Protein AF-A0A5E4FT93-F1 (afdb_monomer)

Structure (mmCIF, N/CA/C/O backbone):
data_AF-A0A5E4FT93-F1
#
_entry.id   AF-A0A5E4FT93-F1
#
loop_
_atom_site.group_PDB
_atom_site.id
_atom_site.type_symbol
_atom_site.label_atom_id
_atom_site.label_alt_id
_atom_site.label_comp_id
_atom_site.label_asym_id
_atom_site.label_entity_id
_atom_site.label_seq_id
_atom_site.pdbx_PDB_ins_code
_atom_site.Cartn_x
_atom_site.Cartn_y
_atom_site.Cartn_z
_atom_site.occupancy
_atom_site.B_iso_or_equiv
_atom_site.auth_seq_id
_atom_site.auth_comp_id
_atom_site.auth_asym_id
_atom_site.auth_atom_id
_atom_site.pdbx_PDB_model_num
ATOM 1 N N . MET A 1 1 ? 11.914 17.758 15.993 1.00 78.12 1 MET A N 1
ATOM 2 C CA . MET A 1 1 ? 11.083 18.525 15.035 1.00 78.12 1 MET A CA 1
ATOM 3 C C . MET A 1 1 ? 9.882 17.724 14.542 1.00 78.12 1 MET A C 1
ATOM 5 O O . MET A 1 1 ? 8.774 18.156 14.805 1.00 78.12 1 MET A O 1
ATOM 9 N N . VAL A 1 2 ? 10.050 16.557 13.898 1.00 80.12 2 VAL A N 1
ATOM 10 C CA . VAL A 1 2 ? 8.908 15.747 13.397 1.00 80.12 2 VAL A CA 1
ATOM 11 C C . VAL A 1 2 ? 7.909 15.378 14.508 1.00 80.12 2 VAL A C 1
ATOM 13 O O . VAL A 1 2 ? 6.701 15.565 14.350 1.00 80.12 2 VAL A O 1
ATOM 16 N N . CYS A 1 3 ? 8.418 14.928 15.657 1.00 80.06 3 CYS A N 1
ATOM 17 C CA . CYS A 1 3 ? 7.607 14.508 16.804 1.00 80.06 3 CYS A CA 1
ATOM 18 C C . CYS A 1 3 ? 7.091 15.664 17.677 1.00 80.06 3 CYS A C 1
ATOM 20 O O . CYS A 1 3 ? 6.325 15.419 18.600 1.00 80.06 3 CYS A O 1
ATOM 22 N N . ASP A 1 4 ? 7.510 16.907 17.421 1.00 83.38 4 ASP A N 1
ATOM 23 C CA . ASP A 1 4 ? 7.147 18.044 18.267 1.00 83.38 4 ASP A CA 1
ATOM 24 C C . ASP A 1 4 ? 5.931 18.772 17.679 1.00 83.38 4 ASP A C 1
ATOM 26 O O . ASP A 1 4 ? 6.001 19.399 16.618 1.00 83.38 4 ASP A O 1
ATOM 30 N N . SER A 1 5 ? 4.796 18.658 18.373 1.00 81.12 5 SER A N 1
ATOM 31 C CA . SER A 1 5 ? 3.513 19.232 17.966 1.00 81.12 5 SER A CA 1
ATOM 32 C C . SER A 1 5 ? 3.462 20.758 18.046 1.00 81.12 5 SER A C 1
ATOM 34 O O . SER A 1 5 ? 2.501 21.339 17.547 1.00 81.12 5 SER A O 1
ATOM 36 N N . LYS A 1 6 ? 4.469 21.415 18.639 1.00 87.06 6 LYS A N 1
ATOM 37 C CA . LYS A 1 6 ? 4.565 22.883 18.689 1.00 87.06 6 LYS A CA 1
ATOM 38 C C . LYS A 1 6 ? 4.870 23.498 17.323 1.00 87.06 6 LYS A C 1
ATOM 40 O O . LYS A 1 6 ? 4.571 24.668 17.100 1.00 87.06 6 LYS A O 1
ATOM 45 N N . PHE A 1 7 ? 5.458 22.730 16.404 1.00 85.94 7 PHE A N 1
ATOM 46 C CA . PHE A 1 7 ? 5.766 23.207 15.058 1.00 85.94 7 PHE A CA 1
ATOM 47 C C . PHE A 1 7 ? 4.561 23.105 14.120 1.00 85.94 7 PHE A C 1
ATOM 49 O O . PHE A 1 7 ? 3.765 22.166 14.182 1.00 85.94 7 PHE A O 1
ATOM 56 N N . LEU A 1 8 ? 4.476 24.055 13.184 1.00 86.94 8 LEU A N 1
ATOM 57 C CA . LEU A 1 8 ? 3.466 24.061 12.127 1.00 86.94 8 LEU A CA 1
ATOM 58 C C . LEU A 1 8 ? 3.523 22.778 11.285 1.00 86.94 8 LEU A C 1
ATOM 60 O O . LEU A 1 8 ? 4.597 22.238 11.014 1.00 86.94 8 LEU A O 1
ATOM 64 N N . LYS A 1 9 ? 2.355 22.331 10.809 1.00 84.81 9 LYS A N 1
ATOM 65 C CA . LYS A 1 9 ? 2.196 21.081 10.045 1.00 84.81 9 LYS A CA 1
ATOM 66 C C . LYS A 1 9 ? 3.150 20.986 8.846 1.00 84.81 9 LYS A C 1
ATOM 68 O O . LYS A 1 9 ? 3.832 19.979 8.703 1.00 84.81 9 LYS A O 1
ATOM 73 N N . TRP A 1 10 ? 3.281 22.058 8.061 1.00 85.88 10 TRP A N 1
ATOM 74 C CA . TRP A 1 10 ? 4.168 22.082 6.892 1.00 85.88 10 TRP A CA 1
ATOM 75 C C . TRP A 1 10 ? 5.661 21.983 7.263 1.00 85.88 10 TRP A C 1
ATOM 77 O O . TRP A 1 10 ? 6.420 21.326 6.558 1.00 85.88 10 TRP A O 1
ATOM 87 N N . VAL A 1 11 ? 6.089 22.575 8.388 1.00 90.00 11 VAL A N 1
ATOM 88 C CA . VAL A 1 11 ? 7.478 22.476 8.883 1.00 90.00 11 VAL A CA 1
ATOM 89 C C . VAL A 1 11 ? 7.781 21.038 9.288 1.00 90.00 11 VAL A C 1
ATOM 91 O O . VAL A 1 11 ? 8.850 20.505 8.994 1.00 90.00 11 VAL A O 1
ATOM 94 N N . ARG A 1 12 ? 6.813 20.389 9.940 1.00 90.12 12 ARG A N 1
ATOM 95 C CA . ARG A 1 12 ? 6.912 18.979 10.319 1.00 90.12 12 ARG A CA 1
ATOM 96 C C . ARG A 1 12 ? 6.949 18.070 9.088 1.00 90.12 12 ARG A C 1
ATOM 98 O O . ARG A 1 12 ? 7.740 17.133 9.085 1.00 90.12 12 ARG A O 1
ATOM 105 N N . ASP A 1 13 ? 6.182 18.376 8.039 1.00 89.31 13 ASP A N 1
ATOM 106 C CA . ASP A 1 13 ? 6.223 17.654 6.757 1.00 89.31 13 ASP A CA 1
ATOM 107 C C . ASP A 1 13 ? 7.599 17.790 6.069 1.00 89.31 13 ASP A C 1
ATOM 109 O O . ASP A 1 13 ? 8.157 16.801 5.598 1.00 89.31 13 ASP A O 1
ATOM 113 N N . GLN A 1 14 ? 8.205 18.984 6.064 1.00 90.25 14 GLN A N 1
ATOM 114 C CA . GLN A 1 14 ? 9.560 19.172 5.521 1.00 90.25 14 GLN A CA 1
ATOM 115 C C . GLN A 1 14 ? 10.620 18.424 6.337 1.00 90.25 14 GLN A C 1
ATOM 117 O O . GLN A 1 14 ? 11.499 17.766 5.779 1.00 90.25 14 GLN A O 1
ATOM 122 N N . ALA A 1 15 ? 10.509 18.454 7.666 1.00 90.62 15 ALA A N 1
ATOM 123 C CA . ALA A 1 15 ? 11.384 17.671 8.531 1.00 90.62 15 ALA A CA 1
ATOM 124 C C . ALA A 1 15 ? 11.219 16.157 8.292 1.00 90.62 15 ALA A C 1
ATOM 126 O O . ALA A 1 15 ? 12.203 15.422 8.310 1.00 90.62 15 ALA A O 1
ATOM 127 N N . ALA A 1 16 ? 9.996 15.688 8.029 1.00 91.12 16 ALA A N 1
ATOM 128 C CA . ALA A 1 16 ? 9.707 14.296 7.702 1.00 91.12 16 ALA A CA 1
ATOM 129 C C . ALA A 1 16 ? 10.372 13.860 6.383 1.00 91.12 16 ALA A C 1
ATOM 131 O O . ALA A 1 16 ? 10.965 12.782 6.316 1.00 91.12 16 ALA A O 1
ATOM 132 N N . LEU A 1 17 ? 10.350 14.719 5.359 1.00 90.31 17 LEU A N 1
ATOM 133 C CA . LEU A 1 17 ? 11.064 14.486 4.100 1.00 90.31 17 LEU A CA 1
ATOM 134 C C . LEU A 1 17 ? 12.582 14.410 4.302 1.00 90.31 17 LEU A C 1
ATOM 136 O O . LEU A 1 17 ? 13.225 13.520 3.745 1.00 90.31 17 LEU A O 1
ATOM 140 N N . ALA A 1 18 ? 13.148 15.291 5.132 1.00 91.00 18 ALA A N 1
ATOM 141 C CA . ALA A 1 18 ? 14.567 15.246 5.476 1.00 91.00 18 ALA A CA 1
ATOM 142 C C . ALA A 1 18 ? 14.935 13.929 6.179 1.00 91.00 18 ALA A C 1
ATOM 144 O O . ALA A 1 18 ? 15.917 13.290 5.807 1.00 91.00 18 ALA A O 1
ATOM 145 N N . VAL A 1 19 ? 14.110 13.472 7.129 1.00 89.25 19 VAL A N 1
ATOM 146 C CA . VAL A 1 19 ? 14.290 12.170 7.792 1.00 89.25 19 VAL A CA 1
ATOM 147 C C . VAL A 1 19 ? 14.263 11.025 6.780 1.00 89.25 19 VAL A C 1
ATOM 149 O O . VAL A 1 19 ? 15.151 10.178 6.804 1.00 89.25 19 VAL A O 1
ATOM 152 N N . LEU A 1 20 ? 13.305 11.008 5.848 1.00 89.56 20 LEU A N 1
ATOM 153 C CA . LEU A 1 20 ? 13.280 9.993 4.791 1.00 89.56 20 LEU A CA 1
ATOM 154 C C . LEU A 1 20 ? 14.546 10.032 3.927 1.00 89.56 20 LEU A C 1
ATOM 156 O O . LEU A 1 20 ? 15.070 8.978 3.578 1.00 89.56 20 LEU A O 1
A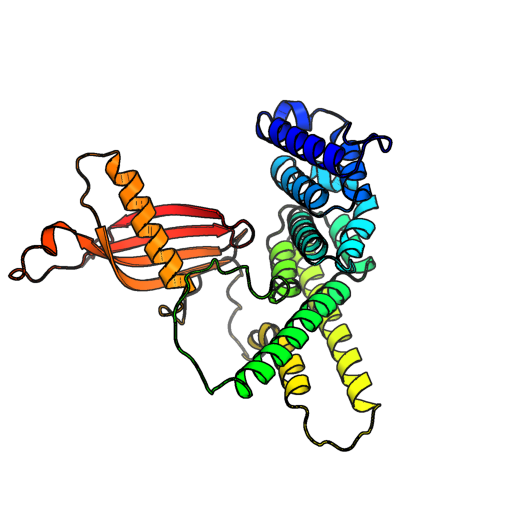TOM 160 N N . GLY A 1 21 ? 15.044 11.222 3.588 1.00 87.81 21 GLY A N 1
ATOM 161 C CA . GLY A 1 21 ? 16.303 11.390 2.860 1.00 87.81 21 GLY A CA 1
ATOM 162 C C . GLY A 1 21 ? 17.501 10.802 3.610 1.00 87.81 21 GLY A C 1
ATOM 163 O O . GLY A 1 21 ? 18.296 10.076 3.018 1.00 87.81 21 GLY A O 1
ATOM 164 N N . LEU A 1 22 ? 17.586 11.037 4.920 1.00 87.88 22 LEU A N 1
ATOM 165 C CA . LEU A 1 22 ? 18.646 10.493 5.775 1.00 87.88 22 LEU A CA 1
ATOM 166 C C . LEU A 1 22 ? 18.586 8.964 5.871 1.00 87.88 22 LEU A C 1
ATOM 168 O O . LEU A 1 22 ? 19.604 8.293 5.704 1.00 87.88 22 LEU A O 1
ATOM 172 N N . VAL A 1 23 ? 17.389 8.404 6.061 1.00 87.25 23 VAL A N 1
ATOM 173 C CA . VAL A 1 23 ? 17.181 6.948 6.116 1.00 87.25 23 VAL A CA 1
ATOM 174 C C . VAL A 1 23 ? 17.511 6.292 4.771 1.00 87.25 23 VAL A C 1
ATOM 176 O O . VAL A 1 23 ? 18.077 5.202 4.742 1.00 87.25 23 VAL A O 1
ATOM 179 N N . LYS A 1 24 ? 17.213 6.963 3.648 1.00 86.31 24 LYS A N 1
ATOM 180 C CA . LYS A 1 24 ? 17.632 6.517 2.308 1.00 86.31 24 LYS A CA 1
ATOM 181 C C . LYS A 1 24 ? 19.146 6.555 2.123 1.00 86.31 24 LYS A C 1
ATOM 183 O O . LYS A 1 24 ? 19.677 5.689 1.438 1.00 86.31 24 LYS A O 1
ATOM 188 N N . PHE A 1 25 ? 19.819 7.554 2.691 1.00 86.94 25 PHE A N 1
ATOM 189 C CA 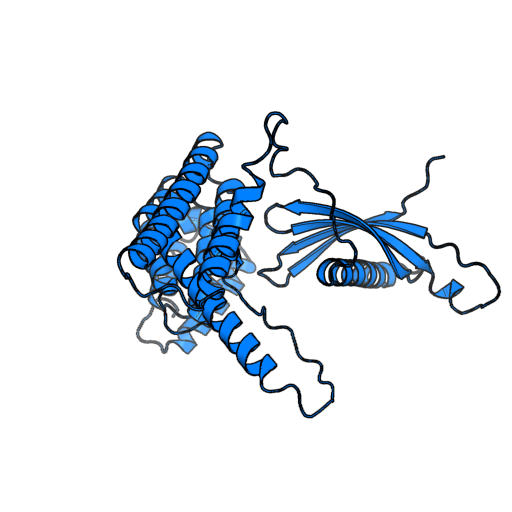. PHE A 1 25 ? 21.263 7.723 2.558 1.00 86.94 25 PHE A CA 1
ATOM 190 C C . PHE A 1 25 ? 22.044 6.629 3.293 1.00 86.94 25 PHE A C 1
ATOM 192 O O . PHE A 1 25 ? 23.012 6.108 2.746 1.00 86.94 25 PHE A O 1
ATOM 199 N N . ASN A 1 26 ? 21.625 6.256 4.507 1.00 82.12 26 ASN A N 1
ATOM 200 C CA . ASN A 1 26 ? 22.300 5.207 5.268 1.00 82.12 26 ASN A CA 1
ATOM 201 C C . ASN A 1 26 ? 21.322 4.388 6.118 1.00 82.12 26 ASN A C 1
ATOM 203 O O . ASN A 1 26 ? 21.107 4.670 7.295 1.00 82.12 26 ASN A O 1
ATOM 207 N N . LYS A 1 27 ? 20.743 3.345 5.519 1.00 78.69 27 LYS A N 1
ATOM 208 C CA . LYS A 1 27 ? 19.758 2.487 6.185 1.00 78.69 27 LYS A CA 1
ATOM 209 C C . LYS A 1 27 ? 20.288 1.892 7.498 1.00 78.69 27 LYS A C 1
ATOM 211 O O . LYS A 1 27 ? 19.564 1.908 8.488 1.00 78.69 27 LYS A O 1
ATOM 216 N N . ASP A 1 28 ? 21.521 1.395 7.522 1.00 71.19 28 ASP A N 1
ATOM 217 C CA . ASP A 1 28 ? 22.026 0.565 8.626 1.00 71.19 28 ASP A CA 1
ATOM 218 C C . ASP A 1 28 ? 22.205 1.352 9.930 1.00 71.19 28 ASP A C 1
ATOM 220 O O . ASP A 1 28 ? 21.935 0.838 11.014 1.00 71.19 28 ASP A O 1
ATOM 224 N N . VAL A 1 29 ? 22.560 2.636 9.832 1.00 73.50 29 VAL A N 1
ATOM 225 C CA . VAL A 1 29 ? 22.656 3.527 11.000 1.00 73.50 29 VAL A CA 1
ATOM 226 C C . VAL A 1 29 ? 21.274 3.836 11.578 1.00 73.50 29 VAL A C 1
ATOM 228 O O . VAL A 1 29 ? 21.110 3.892 12.795 1.00 73.50 29 VAL A O 1
ATOM 231 N N . PHE A 1 30 ? 20.264 4.024 10.724 1.00 68.12 30 PHE A N 1
ATOM 232 C CA . PHE A 1 30 ? 18.932 4.436 11.170 1.00 68.12 30 PHE A CA 1
ATOM 233 C C . PHE A 1 30 ? 18.023 3.270 11.573 1.00 68.12 30 PHE A C 1
ATOM 235 O O . PHE A 1 30 ? 17.161 3.462 12.426 1.00 68.12 30 PHE A O 1
ATOM 242 N N . VAL A 1 31 ? 18.230 2.062 11.039 1.00 63.69 31 VAL A N 1
ATOM 243 C CA . VAL A 1 31 ? 17.512 0.849 11.480 1.00 63.69 31 VAL A CA 1
ATOM 244 C C . VAL A 1 31 ? 17.911 0.448 12.907 1.00 63.69 31 VAL A C 1
ATOM 246 O O . VAL A 1 31 ? 17.081 -0.084 13.636 1.00 63.69 31 VAL A O 1
ATOM 249 N N . GLY A 1 32 ? 19.138 0.760 13.342 1.00 57.94 32 GLY A N 1
ATOM 250 C CA . GLY A 1 32 ? 19.598 0.526 14.717 1.00 57.94 32 GLY A CA 1
ATOM 251 C C . GLY A 1 32 ? 19.124 1.559 15.753 1.00 57.94 32 GLY A C 1
ATOM 252 O O . GLY A 1 32 ? 19.351 1.372 16.947 1.00 57.94 32 GLY A O 1
ATOM 253 N N . LEU A 1 33 ? 18.478 2.654 15.335 1.00 59.16 33 LEU A N 1
ATOM 254 C CA . LEU A 1 33 ? 18.003 3.698 16.244 1.00 59.16 33 LEU A CA 1
ATOM 255 C C . LEU A 1 33 ? 16.565 3.406 16.693 1.00 59.16 33 LEU A C 1
ATOM 257 O O . LEU A 1 33 ? 15.638 3.422 15.885 1.00 59.16 33 LEU A O 1
ATOM 261 N N . ALA A 1 34 ? 16.353 3.282 18.008 1.00 61.94 34 ALA A N 1
ATOM 262 C CA . ALA A 1 34 ? 15.047 3.098 18.670 1.00 61.94 34 ALA A CA 1
ATOM 263 C C . ALA A 1 34 ? 14.010 4.230 18.426 1.00 61.94 34 ALA A C 1
ATOM 265 O O . ALA A 1 34 ? 12.958 4.287 19.060 1.00 61.94 34 ALA A O 1
ATOM 266 N N . LEU A 1 35 ? 14.302 5.169 17.522 1.00 72.19 35 LEU A N 1
ATOM 267 C CA . LEU A 1 35 ? 13.469 6.319 17.187 1.00 72.19 35 LEU A CA 1
ATOM 268 C C . LEU A 1 35 ? 12.517 6.054 16.011 1.00 72.19 35 LEU A C 1
ATOM 270 O O . LEU A 1 35 ? 11.592 6.842 15.815 1.00 72.19 35 LEU A O 1
ATOM 274 N N . MET A 1 36 ? 12.697 4.974 15.240 1.00 81.44 36 MET A N 1
ATOM 275 C CA . MET A 1 36 ? 11.900 4.748 14.024 1.00 81.44 36 MET A CA 1
ATOM 276 C C . MET A 1 36 ? 10.416 4.514 14.323 1.00 81.44 36 MET A C 1
ATOM 278 O O . MET A 1 36 ? 9.575 5.153 13.688 1.00 81.44 36 MET A O 1
ATOM 282 N N . GLY A 1 37 ? 10.079 3.738 15.358 1.00 83.38 37 GLY A N 1
ATOM 283 C CA . GLY A 1 37 ? 8.699 3.613 15.832 1.00 83.38 37 GLY A CA 1
ATOM 284 C C . GLY A 1 37 ? 8.090 4.943 16.305 1.00 83.38 37 GLY A C 1
ATOM 285 O O . GLY A 1 37 ? 6.927 5.228 16.022 1.00 83.38 37 GLY A O 1
ATOM 286 N N . LEU A 1 38 ? 8.867 5.814 16.966 1.00 86.94 38 LEU A N 1
ATOM 287 C CA . LEU A 1 38 ? 8.394 7.142 17.397 1.00 86.94 38 LEU A CA 1
ATOM 288 C C . LEU A 1 38 ? 8.126 8.072 16.211 1.00 86.94 38 LEU A C 1
ATOM 290 O O . LEU A 1 38 ? 7.111 8.769 16.192 1.00 86.94 38 LEU A O 1
ATOM 294 N N . ILE A 1 39 ? 9.019 8.068 15.221 1.00 88.56 39 ILE A N 1
ATOM 295 C CA . ILE A 1 39 ? 8.846 8.822 13.977 1.00 88.56 39 ILE A CA 1
ATOM 296 C C . ILE A 1 39 ? 7.613 8.300 13.237 1.00 88.56 39 ILE A C 1
ATOM 298 O O . ILE A 1 39 ? 6.764 9.100 12.851 1.00 88.56 39 ILE A O 1
ATOM 302 N N . GLY A 1 40 ? 7.465 6.978 13.106 1.00 89.25 40 GLY A N 1
ATOM 303 C CA . GLY A 1 40 ? 6.299 6.349 12.489 1.00 89.25 40 GLY A CA 1
ATOM 304 C C . GLY A 1 40 ? 4.988 6.795 13.141 1.00 89.25 40 GLY A C 1
ATOM 305 O O . GLY A 1 40 ? 4.111 7.327 12.460 1.00 89.25 40 GLY A O 1
ATOM 306 N N . ARG A 1 41 ? 4.891 6.702 14.474 1.00 90.62 41 ARG A N 1
ATOM 307 C CA . ARG A 1 41 ? 3.725 7.179 15.240 1.00 90.62 41 ARG A CA 1
ATOM 308 C C . ARG A 1 41 ? 3.447 8.670 15.021 1.00 90.62 41 ARG A C 1
ATOM 310 O O . ARG A 1 41 ? 2.305 9.053 14.773 1.00 90.62 41 ARG A O 1
ATOM 317 N N . ALA A 1 42 ? 4.478 9.515 15.054 1.00 90.38 42 ALA A N 1
ATOM 318 C CA . ALA A 1 42 ? 4.324 10.952 14.830 1.00 90.38 42 ALA A CA 1
ATOM 319 C C . ALA A 1 42 ? 3.795 11.278 13.421 1.00 90.38 42 ALA A C 1
ATOM 321 O O . ALA A 1 42 ? 2.942 12.157 13.277 1.00 90.38 42 ALA A O 1
ATOM 322 N N . LEU A 1 43 ? 4.258 10.560 12.391 1.00 92.19 43 LEU A N 1
ATOM 323 C CA . LEU A 1 43 ? 3.799 10.733 11.008 1.00 92.19 43 LEU A CA 1
ATOM 324 C C . LEU A 1 43 ? 2.330 10.334 10.828 1.00 92.19 43 LEU A C 1
ATOM 326 O O . LEU A 1 43 ? 1.597 11.025 10.114 1.00 92.19 43 LEU A O 1
ATOM 330 N N . ILE A 1 44 ? 1.889 9.266 11.500 1.00 92.69 44 ILE A N 1
ATOM 331 C CA . ILE A 1 44 ? 0.484 8.830 11.491 1.00 92.69 44 ILE A CA 1
ATOM 332 C C . ILE A 1 44 ? -0.396 9.875 12.180 1.00 92.69 44 ILE A C 1
ATOM 334 O O . ILE A 1 44 ? -1.424 10.271 11.633 1.00 92.69 44 ILE A O 1
ATOM 338 N N . GLN A 1 45 ? 0.032 10.391 13.336 1.00 90.75 45 GLN A N 1
ATOM 339 C CA . GLN A 1 45 ? -0.699 11.433 14.066 1.00 90.75 45 GLN A CA 1
ATOM 340 C C . GLN A 1 45 ? -0.846 12.738 13.271 1.00 90.75 45 GLN A C 1
ATOM 342 O O . GLN A 1 45 ? -1.843 13.440 13.421 1.00 90.75 45 GLN A O 1
ATOM 347 N N . MET A 1 46 ? 0.125 13.077 12.417 1.00 87.69 46 MET A N 1
ATOM 348 C CA . MET A 1 46 ? 0.026 14.247 11.537 1.00 87.69 46 MET A CA 1
ATOM 349 C C . MET A 1 46 ? -1.071 14.106 10.474 1.00 87.69 46 MET A C 1
ATOM 351 O O . MET A 1 46 ? -1.647 15.123 10.065 1.00 87.69 46 MET A O 1
ATOM 355 N N . GLY A 1 47 ? -1.331 12.876 10.010 1.00 85.69 47 GLY A N 1
ATOM 356 C CA . GLY A 1 47 ? -2.383 12.549 9.043 1.00 85.69 47 GLY A CA 1
ATOM 357 C C . GLY A 1 47 ? -2.379 13.432 7.791 1.00 85.69 47 GLY A C 1
ATOM 358 O O . GLY A 1 47 ? -3.443 13.800 7.298 1.00 85.69 47 GLY A O 1
ATOM 359 N N . SER A 1 48 ? -1.207 13.887 7.335 1.00 90.56 48 SER A N 1
ATOM 360 C CA . SER A 1 48 ? -1.060 14.672 6.107 1.00 90.56 48 SER A CA 1
ATOM 361 C C . SER A 1 48 ? -0.754 13.735 4.941 1.00 90.56 48 SER A C 1
ATOM 363 O O . SER A 1 48 ? -0.147 12.684 5.133 1.00 90.56 48 SER A O 1
ATOM 365 N N . SER A 1 49 ? -1.129 14.108 3.716 1.00 90.75 49 SER A N 1
ATOM 366 C CA . SER A 1 49 ? -0.728 13.332 2.534 1.00 90.75 49 SER A CA 1
ATOM 367 C C . SER A 1 49 ? 0.798 13.139 2.481 1.00 90.75 49 SER A C 1
ATOM 369 O O . SER A 1 49 ? 1.276 12.019 2.308 1.00 90.75 49 SER A O 1
ATOM 371 N N . CYS A 1 50 ? 1.568 14.198 2.762 1.00 90.75 50 CYS A N 1
ATOM 372 C CA . CYS A 1 50 ? 3.029 14.144 2.804 1.00 90.75 50 CYS A CA 1
ATOM 373 C C . CYS A 1 50 ? 3.547 13.196 3.901 1.00 90.75 50 CYS A C 1
ATOM 375 O O . CYS A 1 50 ? 4.382 12.339 3.626 1.00 90.75 50 CYS A O 1
ATOM 377 N N . SER A 1 51 ? 3.028 13.283 5.129 1.00 93.25 51 SER A N 1
ATOM 378 C CA . SER A 1 51 ? 3.498 12.469 6.256 1.00 93.25 51 SER A CA 1
ATOM 379 C C . SER A 1 51 ? 3.249 10.980 6.023 1.00 93.25 51 SER A C 1
ATOM 381 O O . SER A 1 51 ? 4.109 10.153 6.323 1.00 93.25 51 SER A O 1
ATOM 383 N N . ILE A 1 52 ? 2.112 10.636 5.418 1.00 94.50 52 ILE A N 1
ATOM 384 C CA . ILE A 1 52 ? 1.762 9.255 5.072 1.00 94.50 52 ILE A CA 1
ATOM 385 C C . ILE A 1 52 ? 2.576 8.745 3.873 1.00 94.50 52 ILE A C 1
ATOM 387 O O . ILE A 1 52 ? 2.988 7.582 3.853 1.00 94.50 52 ILE A O 1
ATOM 391 N N . GLN A 1 53 ? 2.889 9.599 2.896 1.00 93.25 53 GLN A N 1
ATOM 392 C CA . GLN A 1 53 ? 3.824 9.250 1.819 1.00 93.25 53 GLN A CA 1
ATOM 393 C C . GLN A 1 53 ? 5.239 8.999 2.354 1.00 93.25 53 GLN A C 1
ATOM 395 O O . GLN A 1 53 ? 5.878 8.020 1.963 1.00 93.25 53 GLN A O 1
ATOM 400 N N . VAL A 1 54 ? 5.713 9.836 3.284 1.00 93.38 54 VAL A N 1
ATOM 401 C CA . VAL A 1 54 ? 6.988 9.633 3.984 1.00 93.38 54 VAL A CA 1
ATOM 402 C C . VAL A 1 54 ? 6.973 8.297 4.717 1.00 93.38 54 VAL A C 1
ATOM 404 O O . VAL A 1 54 ? 7.898 7.508 4.539 1.00 93.38 54 VAL A O 1
ATOM 407 N N . LEU A 1 55 ? 5.913 8.011 5.479 1.00 94.44 55 LEU A N 1
ATOM 408 C CA . LEU A 1 55 ? 5.745 6.744 6.190 1.00 94.44 55 LEU A CA 1
ATOM 409 C C . LEU A 1 55 ? 5.807 5.542 5.236 1.00 94.44 55 LEU A C 1
ATOM 411 O O . LEU A 1 55 ? 6.541 4.590 5.485 1.00 94.44 55 LEU A O 1
ATOM 415 N N . THR A 1 56 ? 5.119 5.625 4.096 1.00 93.12 56 THR A N 1
ATOM 416 C CA . THR A 1 56 ? 5.178 4.609 3.030 1.00 93.12 56 THR A CA 1
ATOM 417 C C . THR A 1 56 ? 6.606 4.420 2.505 1.00 93.12 56 THR A C 1
ATOM 419 O O . THR A 1 56 ? 7.043 3.300 2.250 1.00 93.12 56 THR A O 1
ATOM 422 N N . GLY A 1 57 ? 7.367 5.508 2.359 1.00 90.38 57 GLY A N 1
ATOM 423 C CA . GLY A 1 57 ? 8.782 5.456 1.996 1.00 90.38 57 GLY A CA 1
ATOM 424 C C . GLY A 1 57 ? 9.654 4.786 3.061 1.00 90.38 57 GLY A C 1
ATOM 425 O O . GLY A 1 57 ? 10.547 4.016 2.713 1.00 90.38 57 GLY A O 1
ATOM 426 N N . LEU A 1 58 ? 9.385 5.041 4.343 1.00 91.00 58 LEU A N 1
ATOM 427 C CA . LEU A 1 58 ? 10.109 4.421 5.454 1.00 91.00 58 LEU A CA 1
ATOM 428 C C . LEU A 1 58 ? 9.852 2.913 5.523 1.00 91.00 58 LEU A C 1
ATOM 430 O O . LEU A 1 58 ? 10.808 2.156 5.683 1.00 91.00 58 LEU A O 1
ATOM 434 N N . PHE A 1 59 ? 8.611 2.465 5.308 1.00 90.81 59 PHE A N 1
ATOM 435 C CA . PHE A 1 59 ? 8.289 1.038 5.220 1.00 90.81 59 PHE A CA 1
ATOM 436 C C . PHE A 1 59 ? 9.088 0.321 4.136 1.00 90.81 59 PHE A C 1
ATOM 438 O O . PHE A 1 59 ? 9.650 -0.737 4.393 1.00 90.81 59 PHE A O 1
ATOM 445 N N . LYS A 1 60 ? 9.243 0.922 2.954 1.00 89.44 60 LYS A N 1
ATOM 446 C CA . LYS A 1 60 ? 10.026 0.321 1.860 1.00 89.44 60 LYS A CA 1
ATOM 447 C C . LYS A 1 60 ? 11.495 0.107 2.217 1.00 89.44 60 LYS A C 1
ATOM 449 O O . LYS A 1 60 ? 12.117 -0.846 1.746 1.00 89.44 60 LYS A O 1
ATOM 454 N N . ILE A 1 61 ? 12.059 1.005 3.023 1.00 88.88 61 ILE A N 1
ATOM 455 C CA . ILE A 1 61 ? 13.478 0.969 3.389 1.00 88.88 61 ILE A CA 1
ATOM 456 C C . ILE A 1 61 ? 13.690 0.035 4.578 1.00 88.88 61 ILE A C 1
ATOM 458 O O . ILE A 1 61 ? 14.539 -0.856 4.512 1.00 88.88 61 ILE A O 1
ATOM 462 N N . ILE A 1 62 ? 12.918 0.216 5.650 1.00 87.44 62 ILE A N 1
ATOM 463 C CA . ILE A 1 62 ? 13.100 -0.499 6.920 1.00 87.44 62 ILE A CA 1
ATOM 464 C C . ILE A 1 62 ? 12.481 -1.895 6.866 1.00 87.44 62 ILE A C 1
ATOM 466 O O . ILE A 1 62 ? 13.080 -2.828 7.390 1.00 87.44 62 ILE A O 1
ATOM 470 N N . ARG A 1 63 ? 11.378 -2.059 6.128 1.00 89.69 63 ARG A N 1
ATOM 471 C CA . ARG A 1 63 ? 10.580 -3.286 5.984 1.00 89.69 63 ARG A CA 1
ATOM 472 C C . ARG A 1 63 ? 9.816 -3.652 7.262 1.00 89.69 63 ARG A C 1
ATOM 474 O O . ARG A 1 63 ? 9.267 -2.768 7.921 1.00 89.69 63 ARG A O 1
ATOM 481 N N . THR A 1 64 ? 9.767 -4.944 7.584 1.00 89.56 64 THR A N 1
ATOM 482 C CA . THR A 1 64 ? 8.976 -5.542 8.666 1.00 89.56 64 THR A CA 1
ATOM 483 C C . THR A 1 64 ? 9.209 -4.932 10.057 1.00 89.56 64 THR A C 1
ATOM 485 O O . THR A 1 64 ? 8.205 -4.689 10.722 1.00 89.56 64 THR A O 1
ATOM 488 N N . PRO A 1 65 ? 10.433 -4.542 10.491 1.00 88.31 65 PRO A N 1
ATOM 489 C CA . PRO A 1 65 ? 10.630 -4.016 11.846 1.00 88.31 65 PRO A CA 1
ATOM 490 C C . PRO A 1 65 ? 9.826 -2.741 12.127 1.00 88.31 65 PRO A C 1
ATOM 492 O O . PRO A 1 65 ? 9.332 -2.541 13.230 1.00 88.31 65 PRO A O 1
ATOM 495 N N . LEU A 1 66 ? 9.647 -1.881 11.116 1.00 88.75 66 LEU A N 1
ATOM 496 C CA . LEU A 1 66 ? 8.850 -0.666 11.287 1.00 88.75 66 LEU A CA 1
ATOM 497 C C . LEU A 1 66 ? 7.355 -0.974 11.395 1.00 88.75 66 LEU A C 1
ATOM 499 O O . LEU A 1 66 ? 6.650 -0.269 12.108 1.00 88.75 66 LEU A O 1
ATOM 503 N N . VAL A 1 67 ? 6.870 -1.985 10.668 1.00 89.75 67 VAL A N 1
ATOM 504 C CA . VAL A 1 67 ? 5.461 -2.408 10.727 1.00 89.75 67 VAL A CA 1
ATOM 505 C C . VAL A 1 67 ? 5.135 -2.921 12.125 1.00 89.75 67 VAL A C 1
ATOM 507 O O . VAL A 1 67 ? 4.127 -2.516 12.700 1.00 89.75 67 VAL A O 1
ATOM 510 N N . ASP A 1 68 ? 6.036 -3.719 12.694 1.00 87.62 68 ASP A N 1
ATOM 511 C CA . ASP A 1 68 ? 5.913 -4.273 14.042 1.00 87.62 68 ASP A CA 1
ATOM 512 C C . ASP A 1 68 ? 5.826 -3.171 15.105 1.00 87.62 68 ASP A C 1
ATOM 514 O O . ASP A 1 68 ? 4.928 -3.176 15.950 1.00 87.62 68 ASP A O 1
ATOM 518 N N . ASP A 1 69 ? 6.697 -2.165 15.005 1.00 87.50 69 ASP A N 1
ATOM 519 C CA . ASP A 1 69 ? 6.752 -1.029 15.931 1.00 87.50 69 ASP A CA 1
ATOM 520 C C . ASP A 1 69 ? 5.475 -0.175 15.950 1.00 87.50 69 ASP A C 1
ATOM 522 O O . ASP A 1 69 ? 5.202 0.520 16.940 1.00 87.50 69 ASP A O 1
ATOM 526 N N . ILE A 1 70 ? 4.714 -0.167 14.851 1.00 88.12 70 ILE A N 1
ATOM 527 C CA . ILE A 1 70 ? 3.532 0.690 14.688 1.00 88.12 70 ILE A CA 1
ATOM 528 C C . ILE A 1 70 ? 2.230 -0.095 14.540 1.00 88.12 70 ILE A C 1
ATOM 530 O O . ILE A 1 70 ? 1.209 0.494 14.182 1.00 88.12 70 ILE A O 1
ATOM 534 N N . ASN A 1 71 ? 2.244 -1.387 14.872 1.00 86.62 71 ASN A N 1
ATOM 535 C CA . ASN A 1 71 ? 1.096 -2.282 14.745 1.00 86.62 71 ASN A CA 1
ATOM 536 C C . ASN A 1 71 ? -0.191 -1.691 15.365 1.00 86.62 71 ASN A C 1
ATOM 538 O O . ASN A 1 71 ? -1.247 -1.655 14.738 1.00 86.62 71 ASN A O 1
ATOM 542 N N . GLY A 1 72 ? -0.081 -1.082 16.553 1.00 88.19 72 GLY A N 1
ATOM 543 C CA . GLY A 1 72 ? -1.209 -0.441 17.244 1.00 88.19 72 GLY A CA 1
ATOM 544 C C . GLY A 1 72 ? -1.781 0.824 16.581 1.00 88.19 72 GLY A C 1
ATOM 545 O O . GLY A 1 72 ? -2.847 1.287 16.975 1.00 88.19 72 GLY A O 1
ATOM 546 N N . GLU A 1 73 ? -1.111 1.401 15.581 1.00 91.38 73 GLU A N 1
ATOM 547 C CA . GLU A 1 73 ? -1.571 2.606 14.875 1.00 91.38 73 GLU A CA 1
ATOM 548 C C . GLU A 1 73 ? -2.177 2.309 13.492 1.00 91.38 73 GLU A C 1
ATOM 550 O O . GLU A 1 73 ? -2.708 3.217 12.845 1.00 91.38 73 GLU A O 1
ATOM 555 N N . ILE A 1 74 ? -2.147 1.051 13.036 1.00 93.25 74 ILE A N 1
ATOM 556 C CA . ILE A 1 74 ? -2.744 0.622 11.759 1.00 93.25 74 ILE A CA 1
ATOM 557 C C . ILE A 1 74 ? -4.215 1.057 11.627 1.00 93.25 74 ILE A C 1
ATOM 559 O O . ILE A 1 74 ? -4.556 1.613 10.575 1.00 93.25 74 ILE A O 1
ATOM 563 N N . PRO A 1 75 ? -5.075 0.937 12.665 1.00 94.62 75 PRO A N 1
ATOM 564 C CA . PRO A 1 75 ? -6.450 1.436 12.603 1.00 94.62 75 PRO A CA 1
ATOM 565 C C . PRO A 1 75 ? -6.555 2.908 12.193 1.00 94.62 75 PRO A C 1
ATOM 567 O O . PRO A 1 75 ? -7.423 3.295 11.405 1.00 94.62 75 PRO A O 1
ATOM 570 N N . ARG A 1 76 ? -5.629 3.758 12.661 1.00 93.88 76 ARG A N 1
ATOM 571 C CA . ARG A 1 76 ? -5.626 5.179 12.294 1.00 93.88 76 ARG A CA 1
ATOM 572 C C . ARG A 1 76 ? -5.316 5.383 10.819 1.00 93.88 76 ARG A C 1
ATOM 574 O O . ARG A 1 76 ? -5.951 6.228 10.196 1.00 93.88 76 ARG A O 1
ATOM 581 N N . ILE A 1 77 ? -4.385 4.610 10.259 1.00 94.62 77 ILE A N 1
ATOM 582 C CA . ILE A 1 77 ? -4.051 4.667 8.829 1.00 94.62 77 ILE A CA 1
ATOM 583 C C . ILE A 1 77 ? -5.265 4.249 7.994 1.00 94.62 77 ILE A C 1
ATOM 585 O O . ILE A 1 77 ? -5.620 4.937 7.039 1.00 94.62 77 ILE A O 1
ATOM 589 N N . ILE A 1 78 ? -5.955 3.175 8.388 1.00 95.31 78 ILE A N 1
ATOM 590 C CA . ILE A 1 78 ? -7.172 2.703 7.712 1.00 95.31 78 ILE A CA 1
ATOM 591 C C . ILE A 1 78 ? -8.266 3.776 7.746 1.00 95.31 78 ILE A C 1
ATOM 593 O O . ILE A 1 78 ? -8.935 4.023 6.741 1.00 95.31 78 ILE A O 1
ATOM 597 N N . ASN A 1 79 ? -8.417 4.481 8.867 1.00 94.44 79 ASN A N 1
ATOM 598 C CA . ASN A 1 79 ? -9.397 5.558 9.001 1.00 94.44 79 ASN A CA 1
ATOM 599 C C . ASN A 1 79 ? -9.119 6.764 8.086 1.00 94.44 79 ASN A C 1
ATOM 601 O O . ASN A 1 79 ? -10.058 7.474 7.717 1.00 94.44 79 ASN A O 1
ATOM 605 N N . LEU A 1 80 ? -7.880 6.962 7.619 1.00 93.56 80 LEU A N 1
ATOM 606 C CA . LEU A 1 80 ? -7.561 8.005 6.636 1.00 93.56 80 LEU A CA 1
ATOM 607 C C . LEU A 1 80 ? -8.177 7.744 5.249 1.00 93.56 80 LEU A C 1
ATOM 609 O O . LEU A 1 80 ? -8.362 8.699 4.490 1.00 93.56 80 LEU A O 1
ATOM 613 N N . LEU A 1 81 ? -8.588 6.508 4.929 1.00 91.25 81 LEU A N 1
ATOM 614 C CA . LEU A 1 81 ? -9.379 6.214 3.720 1.00 91.25 81 LEU A CA 1
ATOM 615 C C . LEU A 1 81 ? -10.739 6.938 3.717 1.00 91.25 81 LEU A C 1
ATOM 617 O O . LEU A 1 81 ? -11.296 7.223 2.653 1.00 91.25 81 LEU A O 1
ATOM 621 N N . GLY A 1 82 ? -11.256 7.285 4.900 1.00 87.75 82 GLY A N 1
ATOM 622 C CA . GLY A 1 82 ? -12.473 8.081 5.076 1.00 87.75 82 GLY A CA 1
ATOM 623 C C . GLY A 1 82 ? -12.262 9.599 5.011 1.00 87.75 82 GLY A C 1
ATOM 624 O O . GLY A 1 82 ? -13.227 10.346 5.164 1.00 87.75 82 GLY A O 1
ATOM 625 N N . SER A 1 83 ? -11.032 10.083 4.803 1.00 88.50 83 SER A N 1
ATOM 626 C CA . SER A 1 83 ? -10.730 11.522 4.784 1.00 88.50 83 SER A CA 1
ATOM 627 C C . SER A 1 83 ? -11.434 12.258 3.634 1.00 88.50 83 SER A C 1
ATOM 629 O O . SER A 1 83 ? -11.771 11.671 2.615 1.00 88.50 83 SER A O 1
ATOM 631 N N . LYS A 1 84 ? -11.689 13.566 3.765 1.00 85.25 84 LYS A N 1
ATOM 632 C CA . LYS A 1 84 ? -12.291 14.357 2.667 1.00 85.25 84 LYS A CA 1
ATOM 633 C C . LYS A 1 84 ? -11.300 14.654 1.538 1.00 85.25 84 LYS A C 1
ATOM 635 O O . LYS A 1 84 ? -11.714 14.862 0.403 1.00 85.25 84 LYS A O 1
ATOM 640 N N . ASP A 1 85 ? -10.013 14.696 1.864 1.00 85.75 85 ASP A N 1
ATOM 641 C CA . ASP A 1 85 ? -8.942 15.016 0.929 1.00 85.75 85 ASP A CA 1
ATOM 642 C C . ASP A 1 85 ? -8.547 13.788 0.101 1.00 85.75 85 ASP A C 1
ATOM 644 O O . ASP A 1 85 ? -8.100 12.773 0.638 1.00 85.75 85 ASP A O 1
ATOM 648 N N . LEU A 1 86 ? -8.680 13.901 -1.222 1.00 85.56 86 LEU A N 1
ATOM 649 C CA . LEU A 1 86 ? -8.331 12.829 -2.150 1.00 85.56 86 LEU A CA 1
ATOM 650 C C . LEU A 1 86 ? -6.850 12.446 -2.032 1.00 85.56 86 LEU A C 1
ATOM 652 O O . LEU A 1 86 ? -6.526 11.262 -2.060 1.00 85.56 86 LEU A O 1
ATOM 656 N N . SER A 1 87 ? -5.963 13.428 -1.843 1.00 86.69 87 SER A N 1
ATOM 657 C CA . SER A 1 87 ? -4.521 13.186 -1.725 1.00 86.69 87 SER A CA 1
ATOM 658 C C . SER A 1 87 ? -4.200 12.328 -0.499 1.00 86.69 87 SER A C 1
ATOM 660 O O . SER A 1 87 ? -3.480 11.334 -0.595 1.00 86.69 87 SER A O 1
ATOM 662 N N . THR A 1 88 ? -4.821 12.643 0.638 1.00 90.31 88 THR A N 1
ATOM 663 C CA . THR A 1 88 ? -4.718 11.852 1.869 1.00 90.31 88 THR A CA 1
ATOM 664 C C . THR A 1 88 ? -5.305 10.447 1.705 1.00 90.31 88 THR A C 1
ATOM 666 O O . THR A 1 88 ? -4.673 9.488 2.147 1.00 90.31 88 THR A O 1
ATOM 669 N N . LYS A 1 89 ? -6.449 10.276 1.022 1.00 90.94 89 LYS A N 1
ATOM 670 C CA . LYS A 1 89 ? -6.992 8.933 0.737 1.00 90.94 89 LYS A CA 1
ATOM 671 C C . LYS A 1 89 ? -6.039 8.083 -0.103 1.00 90.94 89 LYS A C 1
ATOM 673 O O . LYS A 1 89 ? -5.840 6.909 0.202 1.00 90.94 89 LYS A O 1
ATOM 678 N N . VAL A 1 90 ? -5.461 8.659 -1.159 1.00 88.06 90 VAL A N 1
ATOM 679 C CA . VAL A 1 90 ? -4.531 7.949 -2.054 1.00 88.06 90 VAL A CA 1
ATOM 680 C C . VAL A 1 90 ? -3.248 7.591 -1.309 1.00 88.06 90 VAL A C 1
ATOM 682 O O . VAL A 1 90 ? -2.786 6.453 -1.394 1.00 88.06 90 VAL A O 1
ATOM 685 N N . ALA A 1 91 ? -2.704 8.522 -0.520 1.00 92.19 91 ALA A N 1
ATOM 686 C CA . ALA A 1 91 ? -1.547 8.264 0.330 1.00 92.19 91 ALA A CA 1
ATOM 687 C C . ALA A 1 91 ? -1.827 7.141 1.342 1.00 92.19 91 ALA A C 1
ATOM 689 O O . ALA A 1 91 ? -1.014 6.228 1.477 1.00 92.19 91 ALA A O 1
ATOM 690 N N . ALA A 1 92 ? -2.991 7.164 1.999 1.00 95.31 92 ALA A N 1
ATOM 691 C CA . ALA A 1 92 ? -3.412 6.126 2.937 1.00 95.31 92 ALA A CA 1
ATOM 692 C C . ALA A 1 92 ? -3.547 4.760 2.258 1.00 95.31 92 ALA A C 1
ATOM 694 O O . ALA A 1 92 ? -3.012 3.780 2.765 1.00 95.31 92 ALA A O 1
ATOM 695 N N . MET A 1 93 ? -4.183 4.691 1.085 1.00 93.88 93 MET A N 1
ATOM 696 C CA . MET A 1 93 ? -4.276 3.450 0.315 1.00 93.88 93 MET A CA 1
ATOM 697 C C . MET A 1 93 ? -2.892 2.901 -0.032 1.00 93.88 93 MET A C 1
ATOM 699 O O . MET A 1 93 ? -2.628 1.731 0.223 1.00 93.88 93 MET A O 1
ATOM 703 N N . ASN A 1 94 ? -1.999 3.731 -0.573 1.00 91.50 94 ASN A N 1
ATOM 704 C CA . ASN A 1 94 ? -0.642 3.305 -0.914 1.00 91.50 94 ASN A CA 1
ATOM 705 C C . ASN A 1 94 ? 0.127 2.805 0.317 1.00 91.50 94 ASN A C 1
ATOM 707 O O . ASN A 1 94 ? 0.846 1.812 0.227 1.00 91.50 94 ASN A O 1
ATOM 711 N N . CYS A 1 95 ? -0.063 3.456 1.465 1.00 94.88 95 CYS A N 1
ATOM 712 C CA . CYS A 1 95 ? 0.515 3.035 2.734 1.00 94.88 95 CYS A CA 1
ATOM 713 C C . CYS A 1 95 ? -0.023 1.666 3.173 1.00 94.88 95 CYS A C 1
ATOM 715 O O . CYS A 1 95 ? 0.756 0.774 3.487 1.00 94.88 95 CYS A O 1
ATOM 717 N N . ILE A 1 96 ? -1.342 1.465 3.116 1.00 96.00 96 ILE A N 1
ATOM 718 C CA . ILE A 1 96 ? -1.998 0.200 3.474 1.00 96.00 96 ILE A CA 1
ATOM 719 C C . ILE A 1 96 ? -1.539 -0.943 2.569 1.00 96.00 96 ILE A C 1
ATOM 721 O O . ILE A 1 96 ? -1.279 -2.032 3.066 1.00 96.00 96 ILE A O 1
ATOM 725 N N . LEU A 1 97 ? -1.408 -0.708 1.260 1.00 93.56 97 LEU A N 1
ATOM 726 C CA . LEU A 1 97 ? -0.903 -1.713 0.320 1.00 93.56 97 LEU A CA 1
ATOM 727 C C . LEU A 1 97 ? 0.536 -2.131 0.644 1.00 93.56 97 LEU A C 1
ATOM 729 O O . LEU A 1 97 ? 0.867 -3.308 0.530 1.00 93.56 97 LEU A O 1
ATOM 733 N N . GLU A 1 98 ? 1.378 -1.186 1.063 1.00 94.06 98 GLU A N 1
ATOM 734 C CA . GLU A 1 98 ? 2.751 -1.481 1.480 1.00 94.06 98 GLU A CA 1
ATOM 735 C C . GLU A 1 98 ? 2.784 -2.266 2.800 1.00 94.06 98 GLU A C 1
ATOM 737 O O . GLU A 1 98 ? 3.526 -3.238 2.922 1.00 94.06 98 GLU A O 1
ATOM 742 N N . ILE A 1 99 ? 1.938 -1.904 3.771 1.00 94.31 99 ILE A N 1
ATOM 743 C CA . ILE A 1 99 ? 1.807 -2.665 5.021 1.00 94.31 99 ILE A CA 1
ATOM 744 C C . ILE A 1 99 ? 1.278 -4.073 4.727 1.00 94.31 99 ILE A C 1
ATOM 746 O O . ILE A 1 99 ? 1.774 -5.028 5.304 1.00 94.31 99 ILE A O 1
ATOM 750 N N . ALA A 1 100 ? 0.331 -4.234 3.799 1.00 94.62 100 ALA A N 1
ATOM 751 C CA . ALA A 1 100 ? -0.207 -5.541 3.422 1.00 94.62 100 ALA A CA 1
ATOM 752 C C . ALA A 1 100 ? 0.857 -6.482 2.832 1.00 94.62 100 ALA A C 1
ATOM 754 O O . ALA A 1 100 ? 0.785 -7.694 3.002 1.00 94.62 100 ALA A O 1
ATOM 755 N N . PHE A 1 101 ? 1.848 -5.914 2.143 1.00 93.56 101 PHE A N 1
ATOM 756 C CA . PHE A 1 101 ? 2.977 -6.649 1.581 1.00 93.56 101 PHE A CA 1
ATOM 757 C C . PHE A 1 101 ? 3.998 -7.081 2.650 1.00 93.56 101 PHE A C 1
ATOM 759 O O . PHE A 1 101 ? 4.593 -8.155 2.547 1.00 93.56 101 PHE A O 1
ATOM 766 N N . LEU A 1 102 ? 4.214 -6.244 3.668 1.00 92.75 102 LEU A N 1
ATOM 767 C CA . LEU A 1 102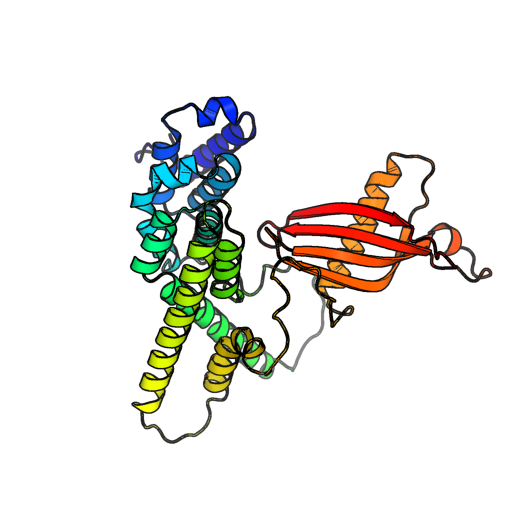 ? 5.217 -6.450 4.722 1.00 92.75 102 LEU A CA 1
ATOM 768 C C . LEU A 1 102 ? 4.649 -7.073 6.009 1.00 92.75 102 LEU A C 1
ATOM 770 O O . LEU A 1 102 ? 5.418 -7.471 6.879 1.00 92.75 102 LEU A O 1
ATOM 774 N N . GLY A 1 103 ? 3.331 -7.094 6.173 1.00 91.12 103 GLY A N 1
ATOM 775 C CA . GLY A 1 103 ? 2.658 -7.448 7.416 1.00 91.12 103 GLY A CA 1
ATOM 776 C C . GLY A 1 103 ? 2.658 -8.946 7.690 1.00 91.12 103 GLY A C 1
ATOM 777 O O . GLY A 1 103 ? 2.391 -9.741 6.791 1.00 91.12 103 GLY A O 1
ATOM 778 N N . ARG A 1 104 ? 2.921 -9.311 8.947 1.00 93.19 104 ARG A N 1
ATOM 779 C CA . ARG A 1 104 ? 2.679 -10.660 9.476 1.00 93.19 104 ARG A CA 1
ATOM 780 C C . ARG A 1 104 ? 1.187 -10.896 9.734 1.00 93.19 104 ARG A C 1
ATOM 782 O O . ARG A 1 104 ? 0.374 -9.975 9.611 1.00 93.19 104 ARG A O 1
ATOM 789 N N . GLU A 1 105 ? 0.829 -12.124 10.094 1.00 93.25 105 GLU A N 1
ATOM 790 C CA . GLU A 1 105 ? -0.553 -12.554 10.321 1.00 93.25 105 GLU A CA 1
ATOM 791 C C . GLU A 1 105 ? -1.339 -11.598 11.236 1.00 93.25 105 GLU A C 1
ATOM 793 O O . GLU A 1 105 ? -2.465 -11.214 10.909 1.00 93.25 105 GLU A O 1
ATOM 798 N N . GLU A 1 106 ? -0.739 -11.142 12.337 1.00 92.38 106 GLU A N 1
ATOM 799 C CA . GLU A 1 106 ? -1.378 -10.258 13.314 1.00 92.38 106 GLU A CA 1
ATOM 800 C C . GLU A 1 106 ? -1.729 -8.884 12.726 1.00 92.38 106 GLU A C 1
ATOM 802 O O . GLU A 1 106 ? -2.814 -8.355 12.963 1.00 92.38 106 GLU A O 1
ATOM 807 N N . VAL A 1 107 ? -0.842 -8.333 11.895 1.00 94.62 107 VAL A N 1
ATOM 808 C CA . VAL A 1 107 ? -0.999 -7.028 11.235 1.00 94.62 107 VAL A CA 1
ATOM 809 C C . VAL A 1 107 ? -2.156 -7.094 10.242 1.00 94.62 107 VAL A C 1
ATOM 811 O O . VAL A 1 107 ? -3.013 -6.212 10.205 1.00 94.62 107 VAL A O 1
ATOM 814 N N . ILE A 1 108 ? -2.190 -8.154 9.433 1.00 94.75 108 ILE A N 1
ATOM 815 C CA . ILE A 1 108 ? -3.220 -8.357 8.412 1.00 94.75 108 ILE A CA 1
ATOM 816 C C . ILE A 1 108 ? -4.579 -8.646 9.058 1.00 94.75 108 ILE A C 1
ATOM 818 O O . ILE A 1 108 ? -5.595 -8.107 8.617 1.00 94.75 108 ILE A O 1
ATOM 822 N N . SER A 1 109 ? -4.602 -9.426 10.139 1.00 93.50 109 SER A N 1
ATOM 823 C CA . SER A 1 109 ? -5.817 -9.697 10.916 1.00 93.50 109 SER A CA 1
ATOM 824 C C . SER A 1 109 ? -6.416 -8.413 11.495 1.00 93.50 109 SER A C 1
ATOM 826 O O . SER A 1 109 ? -7.611 -8.171 11.325 1.00 93.50 109 SER A O 1
ATOM 828 N N . LEU A 1 110 ? -5.586 -7.519 12.043 1.00 94.56 110 LEU A N 1
ATOM 829 C CA . LEU A 1 110 ? -6.029 -6.202 12.519 1.00 94.56 110 LEU A CA 1
ATOM 830 C C . LEU A 1 110 ? -6.645 -5.344 11.405 1.00 94.56 110 LEU A C 1
ATOM 832 O O . LEU A 1 110 ? -7.624 -4.632 11.631 1.00 94.56 110 LEU A O 1
ATOM 836 N N . MET A 1 111 ? -6.133 -5.424 10.171 1.00 95.56 111 MET A N 1
ATOM 837 C CA . MET A 1 111 ? -6.757 -4.716 9.045 1.00 95.56 111 MET A CA 1
ATOM 838 C C . MET A 1 111 ? -8.175 -5.211 8.751 1.00 95.56 111 MET A C 1
ATOM 840 O O . MET A 1 111 ? -9.045 -4.433 8.351 1.00 95.56 111 MET A O 1
ATOM 844 N N . PHE A 1 112 ? -8.403 -6.510 8.919 1.00 93.81 112 PHE A N 1
ATOM 845 C CA . PHE A 1 112 ? -9.703 -7.130 8.715 1.00 93.81 112 PHE A CA 1
ATOM 846 C C . PHE A 1 112 ? -10.698 -6.807 9.831 1.00 93.81 112 PHE A C 1
ATOM 848 O O . PHE A 1 112 ? -11.887 -6.663 9.542 1.00 93.81 112 PHE A O 1
ATOM 855 N N . GLU A 1 113 ? -10.227 -6.670 11.070 1.00 93.62 113 GLU A N 1
ATOM 856 C CA . GLU A 1 113 ? -11.026 -6.189 12.205 1.00 93.62 113 GLU A CA 1
ATOM 857 C C . GLU A 1 113 ?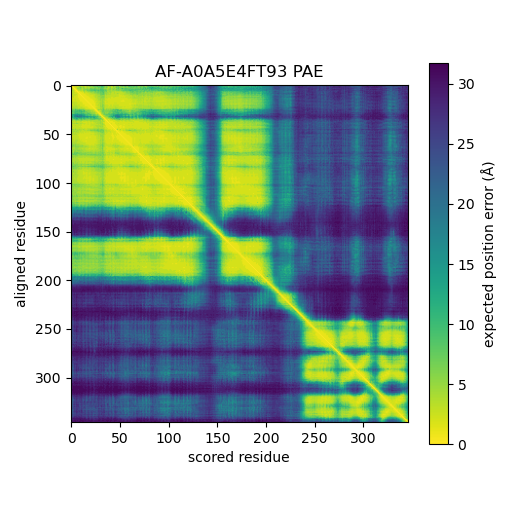 -11.489 -4.738 12.001 1.00 93.62 113 GLU A C 1
ATOM 859 O O . GLU A 1 113 ? -12.621 -4.395 12.324 1.00 93.62 113 GLU A O 1
ATOM 864 N N . GLU A 1 114 ? -10.666 -3.908 11.358 1.00 93.81 114 GLU A N 1
ATOM 865 C CA . GLU A 1 114 ? -10.963 -2.500 11.053 1.00 93.81 114 GLU A CA 1
ATOM 866 C C . GLU A 1 114 ? -11.787 -2.272 9.768 1.00 93.81 114 GLU A C 1
ATOM 868 O O . GLU A 1 114 ? -11.810 -1.163 9.208 1.00 93.81 114 GLU A O 1
ATOM 873 N N . ASP A 1 115 ? -12.471 -3.316 9.285 1.00 92.62 115 ASP A N 1
ATOM 874 C CA . ASP A 1 115 ? -13.346 -3.293 8.107 1.00 92.62 115 ASP A CA 1
ATOM 875 C C . ASP A 1 115 ? -12.662 -2.753 6.834 1.00 92.62 115 ASP A C 1
ATOM 877 O O . ASP A 1 115 ? -13.296 -2.118 5.978 1.00 92.62 115 ASP A O 1
ATOM 881 N N . LEU A 1 116 ? -11.357 -3.008 6.664 1.00 94.81 116 LEU A N 1
ATOM 882 C CA . LEU A 1 116 ? -10.586 -2.449 5.550 1.00 94.81 116 LEU A CA 1
ATOM 883 C C . LEU A 1 116 ? -11.226 -2.740 4.185 1.00 94.81 116 LEU A C 1
ATOM 885 O O . LEU A 1 116 ? -11.351 -1.838 3.358 1.00 94.81 116 LEU A O 1
ATOM 889 N N . ILE A 1 117 ? -11.672 -3.977 3.948 1.00 92.62 117 ILE A N 1
ATOM 890 C CA . ILE A 1 117 ? -12.267 -4.374 2.661 1.00 92.62 117 ILE A CA 1
ATOM 891 C C . ILE A 1 117 ? -13.508 -3.543 2.340 1.00 92.62 117 ILE A C 1
ATOM 893 O O . ILE A 1 117 ? -13.663 -3.078 1.212 1.00 92.62 117 ILE A O 1
ATOM 897 N N . LYS A 1 118 ? -14.359 -3.292 3.336 1.00 89.69 118 LYS A N 1
ATOM 898 C CA . LYS A 1 118 ? -15.550 -2.458 3.176 1.00 89.69 118 LYS A CA 1
ATOM 899 C C . LYS A 1 118 ? -15.162 -1.016 2.840 1.00 89.69 118 LYS A C 1
ATOM 901 O O . LYS A 1 118 ? -15.658 -0.472 1.857 1.00 89.69 118 LYS A O 1
ATOM 906 N N . LYS A 1 119 ? -14.200 -0.437 3.571 1.00 92.19 119 LYS A N 1
ATOM 907 C CA . LYS A 1 119 ? -13.685 0.925 3.324 1.00 92.19 119 LYS A CA 1
ATOM 908 C C . LYS A 1 119 ? -13.061 1.067 1.925 1.00 92.19 119 LYS A C 1
ATOM 910 O O . LYS A 1 119 ? -13.283 2.074 1.253 1.00 92.19 119 LYS A O 1
ATOM 915 N N . LEU A 1 120 ? -12.329 0.054 1.453 1.00 89.31 120 LEU A N 1
ATOM 916 C CA . LEU A 1 120 ? -11.779 0.009 0.092 1.00 89.31 120 LEU A CA 1
ATOM 917 C C . LEU A 1 120 ? -12.885 -0.081 -0.966 1.00 89.31 120 LEU A C 1
ATOM 919 O O . LEU A 1 120 ? -12.849 0.652 -1.954 1.00 89.31 120 LEU A O 1
ATOM 923 N N . MET A 1 121 ? -13.895 -0.926 -0.749 1.00 85.00 121 MET A N 1
ATOM 924 C CA . MET A 1 121 ? -15.045 -1.029 -1.650 1.00 85.00 121 MET A CA 1
ATOM 925 C C . MET A 1 121 ? -15.832 0.280 -1.725 1.00 85.00 121 MET A C 1
ATOM 927 O O . MET A 1 121 ? -16.243 0.674 -2.815 1.00 85.00 121 MET A O 1
ATOM 931 N N . ASP A 1 122 ? -16.015 0.980 -0.608 1.00 84.75 122 ASP A N 1
ATOM 932 C CA . ASP A 1 122 ? -16.688 2.280 -0.582 1.00 84.75 122 ASP A CA 1
ATOM 933 C C . ASP A 1 122 ? -15.888 3.343 -1.349 1.00 84.75 122 ASP A C 1
ATOM 935 O O . ASP A 1 122 ? -16.462 4.096 -2.142 1.00 84.75 122 ASP A O 1
ATOM 939 N N . ALA A 1 123 ? -14.557 3.357 -1.201 1.00 83.12 123 ALA A N 1
ATOM 940 C CA . ALA A 1 123 ? -13.676 4.222 -1.986 1.00 83.12 123 ALA A CA 1
ATOM 941 C C . ALA A 1 123 ? -13.763 3.917 -3.494 1.00 83.12 123 ALA A C 1
ATOM 943 O O . ALA A 1 123 ? -13.921 4.836 -4.300 1.00 83.12 123 ALA A O 1
ATOM 944 N N . GLN A 1 124 ? -13.753 2.634 -3.871 1.00 82.44 124 GLN A N 1
ATOM 945 C CA . GLN A 1 124 ? -13.906 2.189 -5.259 1.00 82.44 124 GLN A CA 1
ATOM 946 C C . GLN A 1 124 ? -15.282 2.571 -5.838 1.00 82.44 124 GLN A C 1
ATOM 948 O O . GLN A 1 124 ? -15.378 3.029 -6.976 1.00 82.44 124 GLN A O 1
ATOM 953 N N . ARG A 1 125 ? -16.364 2.431 -5.061 1.00 76.06 125 ARG A N 1
ATOM 954 C CA . ARG A 1 125 ? -17.728 2.810 -5.476 1.00 76.06 125 ARG A CA 1
ATOM 955 C C . ARG A 1 125 ? -17.870 4.312 -5.697 1.00 76.06 125 ARG A C 1
ATOM 957 O O . ARG A 1 125 ? -18.538 4.719 -6.650 1.00 76.06 125 ARG A O 1
ATOM 964 N N . LEU A 1 126 ? -17.264 5.125 -4.831 1.00 67.88 126 LEU A N 1
ATOM 965 C CA . LEU A 1 126 ? -17.318 6.582 -4.944 1.00 67.88 126 LEU A CA 1
ATOM 966 C C . LEU A 1 126 ? -16.717 7.050 -6.279 1.00 67.88 126 LEU A C 1
ATOM 968 O O . LEU A 1 126 ? -17.316 7.878 -6.962 1.00 67.88 126 LEU A O 1
ATOM 972 N N . GLU A 1 127 ? -15.591 6.464 -6.697 1.00 65.31 127 GLU A N 1
ATOM 973 C CA . GLU A 1 127 ? -14.972 6.770 -7.993 1.00 65.31 127 GLU A CA 1
ATOM 974 C C . GLU A 1 127 ? -15.824 6.341 -9.186 1.00 65.31 127 GLU A C 1
ATOM 976 O O . GLU A 1 127 ? -15.993 7.112 -10.129 1.00 65.31 127 GLU A O 1
ATOM 981 N N . VAL A 1 128 ? -16.405 5.138 -9.143 1.00 60.44 128 VAL A N 1
ATOM 982 C CA . VAL A 1 128 ? -17.288 4.645 -10.215 1.00 60.44 128 VAL A CA 1
ATOM 983 C C . VAL A 1 128 ? -18.539 5.527 -10.359 1.00 60.44 128 VAL A C 1
ATOM 985 O O . VAL A 1 128 ? -19.032 5.751 -11.465 1.00 60.44 128 VAL A O 1
ATOM 988 N N . CYS A 1 129 ? -19.049 6.089 -9.260 1.00 53.53 129 CYS A N 1
ATOM 989 C CA . CYS A 1 129 ? -20.164 7.037 -9.309 1.00 53.53 129 CYS A CA 1
ATOM 990 C C . CYS A 1 129 ? -19.775 8.348 -10.020 1.00 53.53 129 CYS A C 1
ATOM 992 O O . CYS A 1 129 ? -20.534 8.855 -10.850 1.00 53.53 129 CYS A O 1
ATOM 994 N N . LEU A 1 130 ? -18.568 8.864 -9.757 1.00 55.38 130 LEU A N 1
ATOM 995 C CA . LEU A 1 130 ? -18.034 10.058 -10.421 1.00 55.38 130 LEU A CA 1
ATOM 996 C C . LEU A 1 130 ? -17.788 9.820 -11.921 1.00 55.38 130 LEU A C 1
ATOM 998 O O . LEU A 1 130 ? -18.153 10.669 -12.736 1.00 55.38 130 LEU A O 1
ATOM 1002 N N . GLN A 1 131 ? -17.287 8.636 -12.298 1.00 53.88 131 GLN A N 1
ATOM 1003 C CA . GLN A 1 131 ? -17.155 8.205 -13.700 1.00 53.88 131 GLN A CA 1
ATOM 1004 C C . GLN A 1 131 ? -18.478 8.299 -14.459 1.00 53.88 131 GLN A C 1
ATOM 1006 O O . GLN A 1 131 ? -18.552 8.898 -15.532 1.00 53.88 131 GLN A O 1
ATOM 1011 N N . SER A 1 132 ? -19.549 7.750 -13.875 1.00 51.16 132 SER A N 1
ATOM 1012 C CA . SER A 1 132 ? -20.865 7.750 -14.515 1.00 51.16 132 SER A CA 1
ATOM 1013 C C . SER A 1 132 ? -21.424 9.161 -14.735 1.00 51.16 132 SER A C 1
ATOM 1015 O O . SER A 1 132 ? -22.263 9.329 -15.624 1.00 51.16 132 SER A O 1
ATOM 1017 N N . ASN A 1 133 ? -21.020 10.152 -13.935 1.00 47.59 133 ASN A N 1
ATOM 1018 C CA . ASN A 1 133 ? -21.473 11.536 -14.077 1.00 47.59 133 ASN A CA 1
ATOM 1019 C C . ASN A 1 133 ? -20.682 12.292 -15.154 1.00 47.59 133 ASN A C 1
ATOM 1021 O O . ASN A 1 133 ? -21.290 13.023 -15.937 1.00 47.59 133 ASN A O 1
ATOM 1025 N N . GLU A 1 134 ? -19.368 12.068 -15.267 1.00 49.62 134 GLU A N 1
ATOM 1026 C CA . GLU A 1 134 ? -18.572 12.607 -16.381 1.00 49.62 134 GLU A CA 1
ATOM 1027 C C . GLU A 1 134 ? -19.041 12.066 -17.734 1.00 49.62 134 GLU A C 1
ATOM 1029 O O . GLU A 1 134 ? -19.167 12.825 -18.697 1.00 49.62 134 GLU A O 1
ATOM 1034 N N . ASP A 1 135 ? -19.342 10.768 -17.812 1.00 49.03 135 ASP A N 1
ATOM 1035 C CA . ASP A 1 135 ? -19.803 10.149 -19.055 1.00 49.03 135 ASP A CA 1
ATOM 1036 C C . ASP A 1 135 ? -21.189 10.669 -19.469 1.00 49.03 135 ASP A C 1
ATOM 1038 O O . ASP A 1 135 ? -21.443 10.867 -20.656 1.00 49.03 135 ASP A O 1
ATOM 1042 N N . LYS A 1 136 ? -22.065 11.004 -18.509 1.00 42.47 136 LYS A N 1
ATOM 1043 C CA . LYS A 1 136 ? -23.345 11.684 -18.786 1.00 42.47 136 LYS A CA 1
ATOM 1044 C C . LYS A 1 136 ? -23.160 13.127 -19.255 1.00 42.47 136 LYS A C 1
ATOM 1046 O O . LYS A 1 136 ? -23.857 13.551 -20.176 1.00 42.47 136 LYS A O 1
ATOM 1051 N N . MET A 1 137 ? -22.213 13.864 -18.673 1.00 31.14 137 MET A N 1
ATOM 1052 C CA . MET A 1 137 ? -21.903 15.237 -19.086 1.00 31.14 137 MET A CA 1
ATOM 1053 C C . MET A 1 137 ? -21.284 15.274 -20.496 1.00 31.14 137 MET A C 1
ATOM 1055 O O . MET A 1 137 ? -21.622 16.135 -21.306 1.00 31.14 137 MET A O 1
ATOM 1059 N N . LYS A 1 138 ? -20.463 14.277 -20.853 1.00 38.25 138 LYS A N 1
ATOM 1060 C CA . LYS A 1 138 ? -19.904 14.121 -22.209 1.00 38.25 138 LYS A CA 1
ATOM 1061 C C . LYS A 1 138 ? -20.935 13.735 -23.268 1.00 38.25 138 LYS A C 1
ATOM 1063 O O . LYS A 1 138 ? -20.732 14.039 -24.442 1.00 38.25 138 LYS A O 1
ATOM 1068 N N . VAL A 1 139 ? -22.043 13.099 -22.883 1.00 35.59 139 VAL A N 1
ATOM 1069 C CA . VAL A 1 139 ? -23.167 12.847 -23.801 1.00 35.59 139 VAL A CA 1
ATOM 1070 C C . VAL A 1 139 ? -23.927 14.1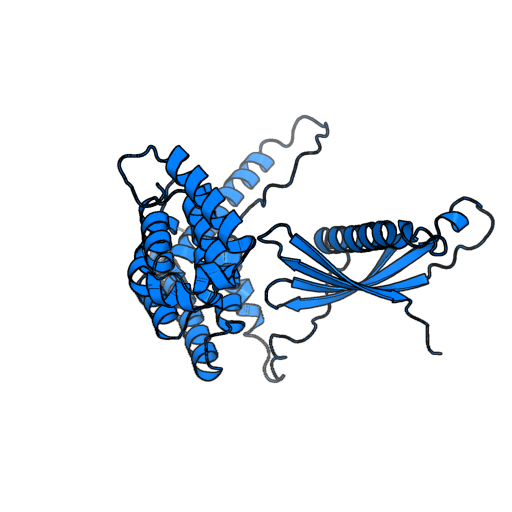43 -24.118 1.00 35.59 139 VAL A C 1
ATOM 1072 O O . VAL A 1 139 ? -24.410 14.288 -25.239 1.00 35.59 139 VAL A O 1
ATOM 1075 N N . PHE A 1 140 ? -23.966 15.115 -23.197 1.00 28.00 140 PHE A N 1
ATOM 1076 C CA . PHE A 1 140 ? -24.599 16.422 -23.432 1.00 28.00 140 PHE A CA 1
ATOM 1077 C C . PHE A 1 140 ? -23.700 17.439 -24.154 1.00 28.00 140 PHE A C 1
ATOM 1079 O O . PHE A 1 140 ? -24.210 18.289 -24.880 1.00 28.00 140 PHE A O 1
ATOM 1086 N N . VAL A 1 141 ? -22.373 17.326 -24.043 1.00 32.00 141 VAL A N 1
ATOM 1087 C CA . VAL A 1 141 ? -21.412 18.221 -24.716 1.00 32.00 141 VAL A CA 1
ATOM 1088 C C . VAL A 1 141 ? -20.758 17.513 -25.908 1.00 32.00 141 VAL A C 1
ATOM 1090 O O . VAL A 1 141 ? -19.549 17.311 -25.971 1.00 32.00 141 VAL A O 1
ATOM 1093 N N . ARG A 1 142 ? -21.576 17.105 -26.885 1.00 32.22 142 ARG A N 1
ATOM 1094 C CA . ARG A 1 142 ? -21.110 16.661 -28.215 1.00 32.22 142 ARG A CA 1
ATOM 1095 C C . ARG A 1 142 ? -21.429 17.663 -29.327 1.00 32.22 142 ARG A C 1
ATOM 1097 O O . ARG A 1 142 ? -21.612 17.288 -30.483 1.00 32.22 142 ARG A O 1
ATOM 1104 N N . ARG A 1 143 ? -21.457 18.958 -29.006 1.00 38.94 143 ARG A N 1
ATOM 1105 C CA . ARG A 1 143 ? -21.508 20.019 -30.018 1.00 38.94 143 ARG A CA 1
ATOM 1106 C C . ARG A 1 143 ? -20.585 21.165 -29.614 1.00 38.94 143 ARG A C 1
ATOM 1108 O O . ARG A 1 143 ? -20.863 21.822 -28.622 1.00 38.94 143 ARG A O 1
ATOM 1115 N N . ARG A 1 144 ? -19.563 21.394 -30.452 1.00 31.70 144 ARG A N 1
ATOM 1116 C CA . ARG A 1 144 ? -18.444 22.357 -30.321 1.00 31.70 144 ARG A CA 1
ATOM 1117 C C . ARG A 1 144 ? -17.434 21.982 -29.233 1.00 31.70 144 ARG A C 1
ATOM 1119 O O . ARG A 1 144 ? -17.826 21.625 -28.139 1.00 31.70 144 ARG A O 1
ATOM 1126 N N . GLU A 1 145 ? -16.128 21.981 -29.445 1.00 32.94 145 GLU A N 1
ATOM 1127 C CA . GLU A 1 145 ? -15.254 22.370 -30.553 1.00 32.94 145 GLU A CA 1
ATOM 1128 C C . GLU A 1 145 ? -13.975 21.516 -30.429 1.00 32.94 145 GLU A C 1
ATOM 1130 O O . GLU A 1 145 ? -13.659 20.991 -29.360 1.00 32.94 145 GLU A O 1
ATOM 1135 N N . LYS A 1 146 ? -13.264 21.330 -31.544 1.00 38.94 146 LYS A N 1
ATOM 1136 C CA . LYS A 1 146 ? -11.899 20.791 -31.566 1.00 38.94 146 LYS A CA 1
ATOM 1137 C C . LYS A 1 146 ? -10.947 21.858 -31.023 1.00 38.94 146 LYS A C 1
ATOM 1139 O O . LYS A 1 146 ? -11.024 22.974 -31.510 1.00 38.94 146 LYS A O 1
ATOM 1144 N N . GLU A 1 147 ? -10.018 21.483 -30.144 1.00 28.89 147 GLU A N 1
ATOM 1145 C CA . GLU A 1 147 ? -8.568 21.655 -30.352 1.00 28.89 147 GLU A CA 1
ATOM 1146 C C . GLU A 1 147 ? -7.727 21.014 -29.221 1.00 28.89 147 GLU A C 1
ATOM 1148 O O . GLU A 1 147 ? -8.270 20.690 -28.162 1.00 28.89 147 GLU A O 1
ATOM 1153 N N . PRO A 1 148 ? -6.432 20.718 -29.472 1.00 44.44 148 PRO A N 1
ATOM 1154 C CA . PRO A 1 148 ? -5.645 19.759 -28.706 1.00 44.44 148 PRO A CA 1
ATOM 1155 C C . PRO A 1 148 ? -4.857 20.436 -27.584 1.00 44.44 148 PRO A C 1
ATOM 1157 O O . PRO A 1 148 ? -4.192 21.441 -27.821 1.00 44.44 148 PRO A O 1
ATOM 1160 N N . LYS A 1 149 ? -4.819 19.835 -26.390 1.00 29.06 149 LYS A N 1
ATOM 1161 C CA . LYS A 1 149 ? -3.745 20.106 -25.428 1.00 29.06 149 LYS A CA 1
ATOM 1162 C C . LYS A 1 149 ? -3.261 18.834 -24.749 1.00 29.06 149 LYS A C 1
ATOM 1164 O O . LYS A 1 149 ? -4.026 18.023 -24.237 1.00 29.06 149 LYS A O 1
ATOM 1169 N N . MET A 1 150 ? -1.949 18.689 -24.856 1.00 34.34 150 MET A N 1
ATOM 1170 C CA . MET A 1 150 ? -1.069 17.773 -24.160 1.00 34.34 150 MET A CA 1
ATOM 1171 C C . MET A 1 150 ? -1.114 18.111 -22.671 1.00 34.34 150 MET A C 1
ATOM 1173 O O . MET A 1 150 ? -0.669 19.187 -22.296 1.00 34.34 150 MET A O 1
ATOM 1177 N N . GLU A 1 151 ? -1.651 17.221 -21.841 1.00 29.69 151 GLU A N 1
ATOM 1178 C CA . GLU A 1 151 ? -1.543 17.344 -20.387 1.00 29.69 151 GLU A CA 1
ATOM 1179 C C . GLU A 1 151 ? -1.606 15.954 -19.742 1.00 29.69 151 GLU A C 1
ATOM 1181 O O . GLU A 1 151 ? -2.580 15.212 -19.869 1.00 29.69 151 GLU A O 1
ATOM 1186 N N . GLU A 1 152 ? -0.457 15.587 -19.176 1.00 34.53 152 GLU A N 1
ATOM 1187 C CA . GLU A 1 152 ? -0.239 14.763 -17.988 1.00 34.53 152 GLU A CA 1
ATOM 1188 C C . GLU A 1 152 ? -1.469 13.995 -17.480 1.00 34.53 152 GLU A C 1
ATOM 1190 O O . GLU A 1 152 ? -2.345 14.522 -16.795 1.00 34.53 152 GLU A O 1
ATOM 1195 N N . SER A 1 153 ? -1.532 12.705 -17.817 1.00 30.61 153 SER A N 1
ATOM 1196 C CA . SER A 1 153 ? -2.570 11.807 -17.326 1.00 30.61 153 SER A CA 1
ATOM 1197 C C . SER A 1 153 ? -2.365 11.542 -15.834 1.00 30.61 153 SER A C 1
ATOM 1199 O O . SER A 1 153 ? -1.771 10.531 -15.453 1.00 30.61 153 SER A O 1
ATOM 1201 N N . VAL A 1 154 ? -2.875 12.444 -14.996 1.00 41.00 154 VAL A N 1
ATOM 1202 C CA . VAL A 1 154 ? -3.215 12.136 -13.608 1.00 41.00 154 VAL A CA 1
ATOM 1203 C C . VAL A 1 154 ? -4.039 10.853 -13.640 1.00 41.00 154 VAL A C 1
ATOM 1205 O O . VAL A 1 154 ? -4.999 10.734 -14.407 1.00 41.00 154 VAL A O 1
ATOM 1208 N N . GLU A 1 155 ? -3.584 9.857 -12.886 1.00 48.59 155 GLU A N 1
ATOM 1209 C CA . GLU A 1 155 ? -4.164 8.523 -12.810 1.00 48.59 155 GLU A CA 1
ATOM 1210 C C . GLU A 1 155 ? -5.666 8.658 -12.538 1.00 48.59 155 GLU A C 1
ATOM 1212 O O . GLU A 1 155 ? -6.090 9.047 -11.455 1.00 48.59 155 GLU A O 1
ATOM 1217 N N . LYS A 1 156 ? -6.479 8.455 -13.581 1.00 61.06 156 LYS A N 1
ATOM 1218 C CA . LYS A 1 156 ? -7.829 9.027 -13.640 1.00 61.06 156 LYS A CA 1
ATOM 1219 C C . LYS A 1 156 ? -8.761 8.497 -12.537 1.00 61.06 156 LYS A C 1
ATOM 1221 O O . LYS A 1 156 ? -9.762 9.141 -12.253 1.00 61.06 156 LYS A O 1
ATOM 1226 N N . PHE A 1 157 ? -8.426 7.348 -11.931 1.00 64.94 157 PHE A N 1
ATOM 1227 C CA . PHE A 1 157 ? -9.217 6.628 -10.921 1.00 64.94 157 PHE A CA 1
ATOM 1228 C C . PHE A 1 157 ? -8.321 5.771 -9.997 1.00 64.94 157 PHE A C 1
ATOM 1230 O O . PHE A 1 157 ? -8.162 4.566 -10.252 1.00 64.94 157 PHE A O 1
ATOM 1237 N N . PRO A 1 158 ? -7.685 6.367 -8.971 1.00 72.62 158 PRO A N 1
ATOM 1238 C CA . PRO A 1 158 ? -6.733 5.674 -8.098 1.00 72.62 158 PRO A CA 1
ATOM 1239 C C . PRO A 1 158 ? -7.318 4.493 -7.297 1.00 72.62 158 PRO A C 1
ATOM 1241 O O . PRO A 1 158 ? -6.584 3.555 -6.988 1.00 72.62 158 PRO A O 1
ATOM 1244 N N . PHE A 1 159 ? -8.620 4.465 -6.995 1.00 80.06 159 PHE A N 1
ATOM 1245 C CA . PHE A 1 159 ? -9.272 3.379 -6.238 1.00 80.06 159 PHE A CA 1
ATOM 1246 C C . PHE A 1 159 ? -9.906 2.286 -7.109 1.00 80.06 159 PHE A C 1
ATOM 1248 O O . PHE A 1 159 ? -10.336 1.263 -6.579 1.00 80.06 159 PHE A O 1
ATOM 1255 N N . SER A 1 160 ? -9.930 2.433 -8.436 1.00 69.12 160 SER A N 1
ATOM 1256 C CA . SER A 1 160 ? -10.577 1.484 -9.365 1.00 69.12 160 SER A CA 1
ATOM 1257 C C . SER A 1 160 ? -10.170 0.012 -9.191 1.00 69.12 160 SER A C 1
ATOM 1259 O O . SER A 1 160 ? -10.945 -0.888 -9.520 1.00 69.12 160 SER A O 1
ATOM 1261 N N . ARG A 1 161 ? -8.964 -0.247 -8.671 1.00 76.88 161 ARG A N 1
ATOM 1262 C CA . ARG A 1 161 ? -8.423 -1.592 -8.429 1.00 76.88 161 ARG A CA 1
ATOM 1263 C C . ARG A 1 161 ? -8.008 -1.821 -6.980 1.00 76.88 161 ARG A C 1
ATOM 1265 O O . ARG A 1 161 ? -7.331 -2.806 -6.726 1.00 76.88 161 ARG A O 1
ATOM 1272 N N . CYS A 1 162 ? -8.381 -0.960 -6.034 1.00 83.81 162 CYS A N 1
ATOM 1273 C CA . CYS A 1 162 ? -7.797 -0.977 -4.690 1.00 83.81 162 CYS A CA 1
ATOM 1274 C C . CYS A 1 162 ? -7.992 -2.316 -3.954 1.00 83.81 162 CYS A C 1
ATOM 1276 O O . CYS A 1 162 ? -7.034 -2.831 -3.382 1.00 83.81 162 CYS A O 1
ATOM 1278 N N . VAL A 1 163 ? -9.173 -2.939 -4.053 1.00 87.56 163 VAL A N 1
ATOM 1279 C CA . VAL A 1 163 ? -9.451 -4.263 -3.463 1.00 87.56 163 VAL A CA 1
ATOM 1280 C C . VAL A 1 163 ? -8.605 -5.354 -4.122 1.00 87.56 163 VAL A C 1
ATOM 1282 O O . VAL A 1 163 ? -8.017 -6.189 -3.439 1.00 87.56 163 VAL A O 1
ATOM 1285 N N . ALA A 1 164 ? -8.507 -5.336 -5.454 1.00 81.31 164 ALA A N 1
ATOM 1286 C CA . ALA A 1 164 ? -7.701 -6.302 -6.197 1.00 81.31 164 ALA A CA 1
ATOM 1287 C C . ALA A 1 164 ? -6.203 -6.124 -5.909 1.00 81.31 164 ALA A C 1
ATOM 1289 O O . ALA A 1 164 ? -5.498 -7.105 -5.705 1.00 81.31 164 ALA A O 1
ATOM 1290 N N . SER A 1 165 ? -5.725 -4.881 -5.849 1.00 83.19 165 SER A N 1
ATOM 1291 C CA . SER A 1 165 ? -4.351 -4.548 -5.478 1.00 83.19 165 SER A CA 1
ATOM 1292 C C . SER A 1 165 ? -4.038 -5.025 -4.064 1.00 83.19 165 SER A C 1
ATOM 1294 O O . SER A 1 165 ? -2.993 -5.628 -3.863 1.00 83.19 165 SER A O 1
ATOM 1296 N N . PHE A 1 166 ? -4.948 -4.828 -3.105 1.00 90.56 166 PHE A N 1
ATOM 1297 C CA . PHE A 1 166 ? -4.778 -5.326 -1.741 1.00 90.56 166 PHE A CA 1
ATOM 1298 C C . PHE A 1 166 ? -4.673 -6.853 -1.703 1.00 90.56 166 PHE A C 1
ATOM 1300 O O . PHE A 1 166 ? -3.723 -7.385 -1.138 1.00 90.56 166 PHE A O 1
ATOM 1307 N N . ALA A 1 167 ? -5.586 -7.559 -2.379 1.00 86.19 167 ALA A N 1
ATOM 1308 C CA . ALA A 1 167 ? -5.545 -9.017 -2.462 1.00 86.19 167 ALA A CA 1
ATOM 1309 C C . ALA A 1 167 ? -4.236 -9.536 -3.076 1.00 86.19 167 ALA A C 1
ATOM 1311 O O . ALA A 1 167 ? -3.660 -10.498 -2.573 1.00 86.19 167 ALA A O 1
ATOM 1312 N N . VAL A 1 168 ? -3.744 -8.872 -4.128 1.00 85.31 168 VAL A N 1
ATOM 1313 C CA . VAL A 1 168 ? -2.450 -9.199 -4.738 1.00 85.31 168 VAL A CA 1
ATOM 1314 C C . VAL A 1 168 ? -1.312 -8.991 -3.740 1.00 85.31 168 VAL A C 1
ATOM 1316 O O . VAL A 1 168 ? -0.472 -9.876 -3.631 1.00 85.31 168 VAL A O 1
ATOM 1319 N N . GLN A 1 169 ? -1.287 -7.878 -2.996 1.00 87.94 169 GLN A N 1
ATOM 1320 C CA . GLN A 1 169 ? -0.214 -7.608 -2.028 1.00 87.94 169 GLN A CA 1
ATOM 1321 C C . GLN A 1 169 ? -0.170 -8.630 -0.892 1.00 87.94 169 GLN A C 1
ATOM 1323 O O . GLN A 1 169 ? 0.915 -9.078 -0.540 1.00 87.94 169 GLN A O 1
ATOM 1328 N N . VAL A 1 170 ? -1.326 -9.057 -0.377 1.00 90.06 170 VAL A N 1
ATOM 1329 C CA . VAL A 1 170 ? -1.395 -10.133 0.625 1.00 90.06 170 VAL A CA 1
ATOM 1330 C C . VAL A 1 170 ? -0.876 -11.456 0.044 1.00 90.06 170 VAL A C 1
ATOM 1332 O O . VAL A 1 170 ? -0.123 -12.172 0.696 1.00 90.06 170 VAL A O 1
ATOM 1335 N N . GLU A 1 171 ? -1.217 -11.779 -1.207 1.00 84.06 171 GLU A N 1
ATOM 1336 C CA . GLU A 1 171 ? -0.769 -13.015 -1.865 1.00 84.06 171 GLU A CA 1
ATOM 1337 C C . GLU A 1 171 ? 0.746 -13.034 -2.133 1.00 84.06 171 GLU A C 1
ATOM 1339 O O . GLU A 1 171 ? 1.398 -14.064 -1.939 1.00 84.06 171 GLU A O 1
ATOM 1344 N N . VAL A 1 172 ? 1.323 -11.899 -2.542 1.00 86.38 172 VAL A N 1
ATOM 1345 C CA . VAL A 1 172 ? 2.771 -11.771 -2.779 1.00 86.38 172 VAL A CA 1
ATOM 1346 C C . VAL A 1 172 ? 3.570 -11.380 -1.531 1.00 86.38 172 VAL A C 1
ATOM 1348 O O . VAL A 1 172 ? 4.789 -11.260 -1.629 1.00 86.38 172 VAL A O 1
ATOM 1351 N N . GLY A 1 173 ? 2.911 -11.185 -0.383 1.00 86.62 173 GLY A N 1
ATOM 1352 C CA . GLY A 1 173 ? 3.519 -10.649 0.834 1.00 86.62 173 GLY A CA 1
ATOM 1353 C C . GLY A 1 173 ? 4.717 -11.460 1.328 1.00 86.62 173 GLY A C 1
ATOM 1354 O O . GLY A 1 173 ? 4.762 -12.685 1.188 1.00 86.62 173 GLY A O 1
ATOM 1355 N N . GLU A 1 174 ? 5.710 -10.779 1.893 1.00 87.56 174 GLU A N 1
ATOM 1356 C CA . GLU A 1 174 ? 6.979 -11.397 2.304 1.00 87.56 174 GLU A CA 1
ATOM 1357 C C . GLU A 1 174 ? 6.914 -12.061 3.676 1.00 87.56 174 GLU A C 1
ATOM 1359 O O . GLU A 1 174 ? 7.641 -13.019 3.922 1.00 87.56 174 GLU A O 1
ATOM 1364 N N . ALA A 1 175 ? 6.057 -11.550 4.559 1.00 88.50 175 ALA A N 1
ATOM 1365 C CA . ALA A 1 175 ? 6.031 -11.921 5.970 1.00 88.50 175 ALA A CA 1
ATOM 1366 C C . ALA A 1 175 ? 4.930 -12.936 6.331 1.00 88.50 175 ALA A C 1
ATOM 1368 O O . ALA A 1 175 ? 4.731 -13.206 7.510 1.00 88.50 175 ALA A O 1
ATOM 1369 N N . LEU A 1 176 ? 4.232 -13.482 5.327 1.00 90.50 176 LEU A N 1
ATOM 1370 C CA . LEU A 1 176 ? 3.154 -14.458 5.499 1.00 90.50 176 LEU A CA 1
ATOM 1371 C C . LEU A 1 176 ? 3.553 -15.845 4.993 1.00 90.50 176 LEU A C 1
ATOM 1373 O O . LEU A 1 176 ? 4.142 -15.988 3.912 1.00 90.50 176 LEU A O 1
ATOM 1377 N N . GLU A 1 177 ? 3.124 -16.874 5.712 1.00 90.44 177 GLU A N 1
ATOM 1378 C CA . GLU A 1 177 ? 3.220 -18.262 5.276 1.00 90.44 177 GLU A CA 1
ATOM 1379 C C . GLU A 1 177 ? 2.211 -18.591 4.164 1.00 90.44 177 GLU A C 1
ATOM 1381 O O . GLU A 1 177 ? 1.194 -17.926 3.953 1.00 90.44 177 GLU A O 1
ATOM 1386 N N . GLN A 1 178 ? 2.462 -19.668 3.412 1.00 90.06 178 GLN A N 1
ATOM 1387 C CA . GLN A 1 178 ? 1.591 -20.044 2.293 1.00 90.06 178 GLN A CA 1
ATOM 1388 C C . GLN A 1 178 ? 0.174 -20.454 2.740 1.00 90.06 178 GLN A C 1
ATOM 1390 O O . GLN A 1 178 ? -0.786 -20.277 1.984 1.00 90.06 178 GLN A O 1
ATOM 1395 N N . SER A 1 179 ? 0.040 -21.020 3.941 1.00 90.38 179 SER A N 1
ATOM 1396 C CA . SER A 1 179 ? -1.231 -21.341 4.608 1.00 90.38 179 SER A CA 1
ATOM 1397 C C . SER A 1 179 ? -2.026 -20.070 4.920 1.00 90.38 179 SER A C 1
ATOM 1399 O O . SER A 1 179 ? -3.180 -19.956 4.503 1.00 90.38 179 SER A O 1
ATOM 1401 N N . GLU A 1 180 ? -1.385 -19.092 5.557 1.00 92.31 180 GLU A N 1
ATOM 1402 C CA . GLU A 1 180 ? -1.953 -17.788 5.921 1.00 92.31 180 GLU A CA 1
ATOM 1403 C C . GLU A 1 180 ? -2.401 -17.009 4.681 1.00 92.31 180 GLU A C 1
ATOM 1405 O O . GLU A 1 180 ? -3.541 -16.552 4.600 1.00 92.31 180 GLU A O 1
ATOM 1410 N N . LYS A 1 181 ? -1.557 -16.948 3.640 1.00 89.31 181 LYS A N 1
ATOM 1411 C CA . LYS A 1 181 ? -1.896 -16.318 2.350 1.00 89.31 181 LYS A CA 1
ATOM 1412 C C . LYS A 1 181 ? -3.184 -16.881 1.755 1.00 89.31 181 LYS A C 1
ATOM 1414 O O . LYS A 1 181 ? -4.023 -16.134 1.248 1.00 89.31 181 LYS A O 1
ATOM 1419 N N . ARG A 1 182 ? -3.359 -18.207 1.806 1.00 86.25 182 ARG A N 1
ATOM 1420 C CA . ARG A 1 182 ? -4.580 -18.872 1.324 1.00 86.25 182 ARG A CA 1
ATOM 1421 C C . ARG A 1 182 ? -5.783 -18.534 2.203 1.00 86.25 182 ARG A C 1
ATOM 1423 O O . ARG A 1 182 ? -6.847 -18.254 1.653 1.00 86.25 182 ARG A O 1
ATOM 1430 N N . ALA A 1 183 ? -5.618 -18.533 3.524 1.00 91.69 183 ALA A N 1
ATOM 1431 C CA . ALA A 1 183 ? -6.679 -18.186 4.465 1.00 91.69 183 ALA A CA 1
ATOM 1432 C C . ALA A 1 183 ? -7.167 -16.745 4.252 1.00 91.69 183 ALA A C 1
ATOM 1434 O O . ALA A 1 183 ? -8.355 -16.523 4.014 1.00 91.69 183 ALA A O 1
ATOM 1435 N N . PHE A 1 184 ? -6.251 -15.775 4.202 1.00 93.12 184 PHE A N 1
ATOM 1436 C CA . PHE A 1 184 ? -6.603 -14.377 3.971 1.00 93.12 184 PHE A CA 1
ATOM 1437 C C . PHE A 1 184 ? -7.218 -14.143 2.595 1.00 93.12 184 PHE A C 1
ATOM 1439 O O . PHE A 1 184 ? -8.162 -13.368 2.474 1.00 93.12 184 PHE A O 1
ATOM 1446 N N . LYS A 1 185 ? -6.770 -14.849 1.552 1.00 86.88 185 LYS A N 1
ATOM 1447 C CA . LYS A 1 185 ? -7.409 -14.775 0.230 1.00 86.88 185 LYS A CA 1
ATOM 1448 C C . LYS A 1 185 ? -8.885 -15.174 0.283 1.00 86.88 185 LYS A C 1
ATOM 1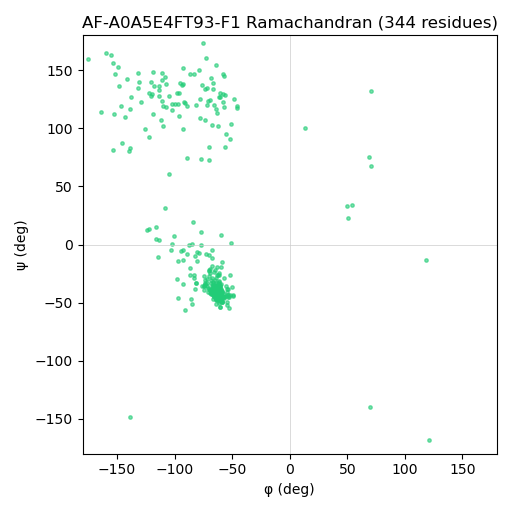450 O O . LYS A 1 185 ? -9.724 -14.491 -0.305 1.00 86.88 185 LYS A O 1
ATOM 1455 N N . LEU A 1 186 ? -9.210 -16.259 0.986 1.00 87.12 186 LEU A N 1
ATOM 1456 C CA . LEU A 1 186 ? -10.597 -16.689 1.177 1.00 87.12 186 LEU A CA 1
ATOM 1457 C C . LEU A 1 186 ? -11.391 -15.671 1.996 1.00 87.12 186 LEU A C 1
ATOM 1459 O O . LEU A 1 186 ? -12.531 -15.364 1.649 1.00 87.12 186 LEU A O 1
ATOM 1463 N N . GLU A 1 187 ? -10.774 -15.100 3.025 1.00 90.81 187 GLU A N 1
ATOM 1464 C CA . GLU A 1 187 ? -11.411 -14.105 3.881 1.00 90.81 187 GLU A CA 1
ATOM 1465 C C . GLU A 1 187 ? -11.711 -12.789 3.134 1.00 90.81 187 GLU A C 1
ATOM 1467 O O . GLU A 1 187 ? -12.800 -12.227 3.276 1.00 90.81 187 GLU A O 1
ATOM 1472 N N . ILE A 1 188 ? -10.814 -12.339 2.247 1.00 88.88 188 ILE A N 1
ATOM 1473 C CA . ILE A 1 188 ? -11.069 -11.204 1.341 1.00 88.88 188 ILE A CA 1
ATOM 1474 C C . ILE A 1 188 ? -12.284 -11.501 0.462 1.00 88.88 188 ILE A C 1
ATOM 1476 O O . ILE A 1 188 ? -13.196 -10.680 0.369 1.00 88.88 188 ILE A O 1
ATOM 1480 N N . LEU A 1 189 ? -12.322 -12.676 -0.176 1.00 83.50 189 LEU A N 1
ATOM 1481 C CA . LEU A 1 189 ? -13.433 -13.064 -1.051 1.00 83.50 189 LEU A CA 1
ATOM 1482 C C . LEU A 1 189 ? -14.764 -13.121 -0.296 1.00 83.50 189 LEU A C 1
ATOM 1484 O O . LEU A 1 189 ? -15.789 -12.678 -0.822 1.00 83.50 189 LEU A O 1
ATOM 1488 N N . LYS A 1 190 ? -14.747 -13.640 0.934 1.00 87.06 190 LYS A N 1
ATOM 1489 C CA . LYS A 1 190 ? -15.909 -13.686 1.820 1.00 87.06 190 LYS A CA 1
ATOM 1490 C C . LYS A 1 190 ? -16.419 -12.278 2.131 1.00 87.06 190 LYS A C 1
ATOM 1492 O O . LYS A 1 190 ? -17.576 -11.989 1.829 1.00 87.06 190 LYS A O 1
ATOM 1497 N N . ARG A 1 191 ? -15.560 -11.373 2.612 1.00 86.88 191 ARG A N 1
ATOM 1498 C CA . ARG A 1 191 ? -15.958 -9.990 2.935 1.00 86.88 191 ARG A CA 1
ATOM 1499 C C . ARG A 1 191 ? -16.421 -9.194 1.716 1.00 86.88 191 ARG A C 1
ATOM 1501 O O . ARG A 1 191 ? -17.387 -8.440 1.809 1.00 86.88 191 ARG A O 1
ATOM 1508 N N . VAL A 1 192 ? -15.791 -9.386 0.553 1.00 85.00 192 VAL A N 1
ATOM 1509 C CA . VAL A 1 192 ? -16.250 -8.771 -0.706 1.00 85.00 192 VAL A CA 1
ATOM 1510 C C . VAL A 1 192 ? -17.658 -9.251 -1.064 1.00 85.00 192 VAL A C 1
ATOM 1512 O O . VAL A 1 192 ? -18.503 -8.443 -1.456 1.00 85.00 192 VAL A O 1
ATOM 1515 N N . ARG A 1 193 ? -17.937 -10.553 -0.909 1.00 78.12 193 ARG A N 1
ATOM 1516 C CA . ARG A 1 193 ? -19.266 -11.126 -1.158 1.00 78.12 193 ARG A CA 1
ATOM 1517 C C . ARG A 1 193 ? -20.307 -10.575 -0.188 1.00 78.12 193 ARG A C 1
ATOM 1519 O O . ARG A 1 193 ? -21.371 -10.164 -0.637 1.00 78.12 193 ARG A O 1
ATOM 1526 N N . GLU A 1 194 ? -20.006 -10.541 1.105 1.00 78.69 194 GLU A N 1
ATOM 1527 C CA . GLU A 1 194 ? -20.906 -10.011 2.138 1.00 78.69 194 GLU A CA 1
ATOM 1528 C C . GLU A 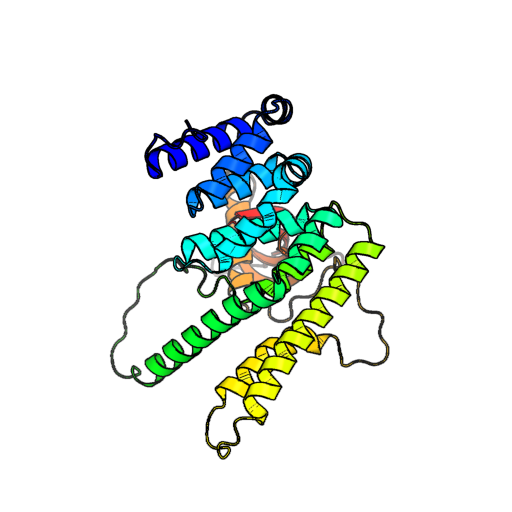1 194 ? -21.244 -8.539 1.875 1.00 78.69 194 GLU A C 1
ATOM 1530 O O . GLU A 1 194 ? -22.416 -8.172 1.786 1.00 78.69 194 GLU A O 1
ATOM 1535 N N . ALA A 1 195 ? -20.233 -7.707 1.616 1.00 75.00 195 ALA A N 1
ATOM 1536 C CA . ALA A 1 195 ? -20.429 -6.300 1.276 1.00 75.00 195 ALA A CA 1
ATOM 1537 C C . ALA A 1 195 ? -21.192 -6.100 -0.049 1.00 75.00 195 ALA A C 1
ATOM 1539 O O . ALA A 1 195 ? -21.885 -5.095 -0.228 1.00 75.00 195 ALA A O 1
ATOM 1540 N N . ALA A 1 196 ? -21.092 -7.036 -0.997 1.00 70.69 196 ALA A N 1
ATOM 1541 C CA . ALA A 1 196 ? -21.899 -7.020 -2.214 1.00 70.69 196 ALA A CA 1
ATOM 1542 C C . ALA A 1 196 ? -23.361 -7.441 -1.960 1.00 70.69 196 ALA A C 1
ATOM 1544 O O . ALA A 1 196 ? -24.263 -6.822 -2.528 1.00 70.69 196 ALA A O 1
ATOM 1545 N N . MET A 1 197 ? -23.606 -8.439 -1.099 1.00 65.94 197 MET A N 1
ATOM 1546 C CA . MET A 1 197 ? -24.956 -8.908 -0.753 1.00 65.94 197 MET A CA 1
ATOM 1547 C C . MET A 1 197 ? -25.763 -7.854 -0.001 1.00 65.94 197 MET A C 1
ATOM 1549 O O . MET A 1 197 ? -26.903 -7.605 -0.380 1.00 65.94 197 MET A O 1
ATOM 1553 N N . VAL A 1 198 ? -25.162 -7.163 0.975 1.00 59.75 198 VAL A N 1
ATOM 1554 C CA . VAL A 1 198 ? -25.828 -6.064 1.703 1.00 59.75 198 VAL A CA 1
ATOM 1555 C C . VAL A 1 198 ? -26.361 -5.008 0.731 1.00 59.75 198 VAL A C 1
ATOM 1557 O O . VAL A 1 198 ? -27.479 -4.517 0.864 1.00 59.75 198 VAL A O 1
ATOM 1560 N N . VAL A 1 199 ? -25.587 -4.684 -0.307 1.00 57.94 199 VAL A N 1
ATOM 1561 C CA . VAL A 1 199 ? -26.013 -3.722 -1.331 1.00 57.94 199 VAL A CA 1
ATOM 1562 C C . VAL A 1 199 ? -27.153 -4.267 -2.186 1.00 57.94 199 VAL A C 1
ATOM 1564 O O . VAL A 1 199 ? -28.063 -3.511 -2.530 1.00 57.94 199 VAL A O 1
ATOM 1567 N N . ALA A 1 200 ? -27.126 -5.557 -2.524 1.00 55.06 200 ALA A N 1
ATOM 1568 C CA . ALA A 1 200 ? -28.235 -6.191 -3.218 1.00 55.06 200 ALA A CA 1
ATOM 1569 C C . ALA A 1 200 ? -29.509 -6.109 -2.366 1.00 55.06 200 ALA A C 1
ATOM 1571 O O . ALA A 1 200 ? -30.499 -5.564 -2.840 1.00 55.06 200 ALA A O 1
ATOM 1572 N N . GLU A 1 201 ? -29.489 -6.560 -1.111 1.00 55.12 201 GLU A N 1
ATOM 1573 C CA . GLU A 1 201 ? -30.661 -6.565 -0.222 1.00 55.12 201 GLU A CA 1
ATOM 1574 C C . GLU A 1 201 ? -31.281 -5.174 -0.036 1.00 55.12 201 GLU A C 1
ATOM 1576 O O . GLU A 1 201 ? -32.494 -5.021 -0.182 1.00 55.12 201 GLU A O 1
ATOM 1581 N N . VAL A 1 202 ? -30.462 -4.136 0.172 1.00 51.69 202 VAL A N 1
ATOM 1582 C CA . VAL A 1 202 ? -30.936 -2.740 0.244 1.00 51.69 202 VAL A CA 1
ATOM 1583 C C . VAL A 1 202 ? -31.641 -2.309 -1.052 1.00 51.69 202 VAL A C 1
ATOM 1585 O O . VAL A 1 202 ? -32.609 -1.546 -1.007 1.00 51.69 202 VAL A O 1
ATOM 1588 N N . MET A 1 203 ? -31.207 -2.809 -2.215 1.00 40.34 203 MET A N 1
ATOM 1589 C CA . MET A 1 203 ? -31.901 -2.574 -3.488 1.00 40.34 203 MET A CA 1
ATOM 1590 C C . MET A 1 203 ? -33.201 -3.378 -3.630 1.00 40.34 203 MET A C 1
ATOM 1592 O O . MET A 1 203 ? -34.133 -2.873 -4.250 1.00 40.34 203 MET A O 1
ATOM 1596 N N . TRP A 1 204 ? -33.293 -4.589 -3.071 1.00 40.53 204 TRP A N 1
ATOM 1597 C CA . TRP A 1 204 ? -34.505 -5.422 -3.140 1.00 40.53 204 TRP A CA 1
ATOM 1598 C C . TRP A 1 204 ? -35.609 -4.955 -2.176 1.00 40.53 204 TRP A C 1
ATOM 1600 O O . TRP A 1 204 ? -36.788 -5.017 -2.524 1.00 40.53 204 TRP A O 1
ATOM 1610 N N . VAL A 1 205 ? -35.249 -4.460 -0.986 1.00 43.25 205 VAL A N 1
ATOM 1611 C CA . VAL A 1 205 ? -36.209 -3.981 0.030 1.00 43.25 205 VAL A CA 1
ATOM 1612 C C . VAL A 1 205 ? -36.861 -2.655 -0.381 1.00 43.25 205 VAL A C 1
ATOM 1614 O O . VAL A 1 205 ? -38.051 -2.448 -0.135 1.00 43.25 205 VAL A O 1
ATOM 1617 N N . ASN A 1 206 ? -36.142 -1.786 -1.097 1.00 39.25 206 ASN A N 1
ATOM 1618 C CA . ASN A 1 206 ? -36.723 -0.597 -1.723 1.00 39.25 206 ASN A CA 1
ATOM 1619 C C . ASN A 1 206 ? -37.491 -0.978 -3.003 1.00 39.25 206 ASN A C 1
ATOM 1621 O O . ASN A 1 206 ? -37.045 -0.694 -4.115 1.00 39.25 206 ASN A O 1
ATOM 1625 N N . LYS A 1 207 ? -38.674 -1.595 -2.850 1.00 40.53 207 LYS A N 1
ATOM 1626 C CA . LYS A 1 207 ? -39.674 -1.802 -3.917 1.00 40.53 207 LYS A CA 1
ATOM 1627 C C . LYS A 1 207 ? -40.068 -0.453 -4.539 1.00 40.53 207 LYS A C 1
ATOM 1629 O O . LYS A 1 207 ? -41.070 0.157 -4.187 1.00 40.53 207 LYS A O 1
ATOM 1634 N N . SER A 1 208 ? -39.283 0.015 -5.497 1.00 32.44 208 SER A N 1
ATOM 1635 C CA . SER A 1 208 ? -39.692 1.026 -6.466 1.00 32.44 208 SER A CA 1
ATOM 1636 C C . SER A 1 208 ? -39.730 0.355 -7.840 1.00 32.44 208 SER A C 1
ATOM 1638 O O . SER A 1 208 ? -38.862 -0.469 -8.141 1.00 32.44 208 SER A O 1
ATOM 1640 N N . PRO A 1 209 ? -40.774 0.611 -8.650 1.00 36.50 209 PRO A N 1
ATOM 1641 C CA . PRO A 1 209 ? -40.996 -0.118 -9.887 1.00 36.50 209 PRO A CA 1
ATOM 1642 C C . PRO A 1 209 ? -39.803 0.081 -10.818 1.00 36.50 209 PRO A C 1
ATOM 1644 O O . PRO A 1 209 ? -39.375 1.203 -11.093 1.00 36.50 209 PRO A O 1
ATOM 1647 N N . VAL A 1 210 ? -39.274 -1.052 -11.273 1.00 46.72 210 VAL A N 1
ATOM 1648 C CA . VAL A 1 210 ? -38.139 -1.213 -12.177 1.00 46.72 210 VAL A CA 1
ATOM 1649 C C . VAL A 1 210 ? -38.337 -0.356 -13.424 1.00 46.72 210 VAL A C 1
ATOM 1651 O O . VAL A 1 210 ? -38.894 -0.800 -14.419 1.00 46.72 210 VAL A O 1
ATOM 1654 N N . THR A 1 211 ? -37.853 0.884 -13.391 1.00 39.38 211 THR A N 1
ATOM 1655 C CA . THR A 1 211 ? -37.619 1.688 -14.588 1.00 39.38 211 THR A CA 1
ATOM 1656 C C . THR A 1 211 ? -36.345 2.520 -14.402 1.00 39.38 211 THR A C 1
ATOM 1658 O O . THR A 1 211 ? -36.268 3.468 -13.629 1.00 39.38 211 THR A O 1
ATOM 1661 N N . LYS A 1 212 ? -35.316 2.128 -15.165 1.00 41.25 212 LYS A N 1
ATOM 1662 C CA . LYS A 1 212 ? -34.108 2.897 -15.518 1.00 41.25 212 LYS A CA 1
ATOM 1663 C C . LYS A 1 212 ? -33.090 3.216 -14.413 1.00 41.25 212 LYS A C 1
ATOM 1665 O O . LYS A 1 212 ? -32.862 4.379 -14.098 1.00 41.25 212 LYS A O 1
ATOM 1670 N N . ARG A 1 213 ? -32.288 2.225 -14.000 1.00 43.59 213 ARG A N 1
ATOM 1671 C CA . ARG A 1 213 ? -30.870 2.474 -13.644 1.00 43.59 213 ARG A CA 1
ATOM 1672 C C . ARG A 1 213 ? -29.953 1.356 -14.170 1.00 43.59 213 ARG A C 1
ATOM 1674 O O . ARG A 1 213 ? -29.574 0.479 -13.398 1.00 43.59 213 ARG A O 1
ATOM 1681 N N . PRO A 1 214 ? -29.521 1.398 -15.451 1.00 45.28 214 PRO A N 1
ATOM 1682 C CA . PRO A 1 214 ? -28.501 0.475 -15.981 1.00 45.28 214 PRO A CA 1
ATOM 1683 C C . PRO A 1 214 ? -27.165 0.553 -15.212 1.00 45.28 214 PRO A C 1
ATOM 1685 O O . PRO A 1 214 ? -26.330 -0.339 -15.303 1.00 45.28 214 PRO A O 1
ATOM 1688 N N . HIS A 1 215 ? -26.975 1.600 -14.405 1.00 48.31 215 HIS A N 1
ATOM 1689 C CA . HIS A 1 215 ? -25.770 1.853 -13.620 1.00 48.31 215 HIS A CA 1
ATOM 1690 C C . HIS A 1 215 ? -25.611 0.942 -12.390 1.00 48.31 215 HIS A C 1
ATOM 1692 O O . HIS A 1 215 ? -24.484 0.615 -12.046 1.00 48.31 215 HIS A O 1
ATOM 1698 N N . CYS A 1 216 ? -26.692 0.471 -11.754 1.00 43.53 216 CYS A N 1
ATOM 1699 C CA . CYS A 1 216 ? -26.578 -0.454 -10.611 1.00 43.53 216 CYS A CA 1
ATOM 1700 C C . CYS A 1 216 ? -26.202 -1.876 -11.055 1.00 43.53 216 CYS A C 1
ATOM 1702 O O . CYS A 1 216 ? -25.398 -2.534 -10.398 1.00 43.53 216 CYS A O 1
ATOM 1704 N N . LEU A 1 217 ? -26.712 -2.311 -12.213 1.00 47.59 217 LEU A N 1
ATOM 1705 C CA . LEU A 1 217 ? -26.302 -3.561 -12.857 1.00 47.59 217 LEU A CA 1
ATOM 1706 C C . LEU A 1 217 ? -24.841 -3.503 -13.314 1.00 47.59 217 LEU A C 1
ATOM 1708 O O . LEU A 1 217 ? -24.122 -4.473 -13.119 1.00 47.59 217 LEU A O 1
ATOM 1712 N N . LEU A 1 218 ? -24.373 -2.360 -13.833 1.00 51.38 218 LEU A N 1
ATOM 1713 C CA . LEU A 1 218 ? -22.959 -2.153 -14.173 1.00 51.38 218 LEU A CA 1
ATOM 1714 C C . LEU A 1 218 ? -22.041 -2.138 -12.941 1.00 51.38 218 LEU A C 1
ATOM 1716 O O . LEU A 1 218 ? -20.930 -2.643 -13.029 1.00 51.38 218 LEU A O 1
ATOM 1720 N N . VAL A 1 219 ? -22.493 -1.623 -11.791 1.00 54.25 219 VAL A N 1
ATOM 1721 C CA . VAL A 1 219 ? -21.740 -1.668 -10.520 1.00 54.25 219 VAL A CA 1
ATOM 1722 C C . VAL A 1 219 ? -21.628 -3.100 -9.986 1.00 54.25 219 VAL A C 1
ATOM 1724 O O . VAL A 1 219 ? -20.558 -3.499 -9.534 1.00 54.25 219 VAL A O 1
ATOM 1727 N N . LEU A 1 220 ? -22.698 -3.896 -10.085 1.00 47.69 220 LEU A N 1
ATOM 1728 C CA . LEU A 1 220 ? -22.661 -5.328 -9.769 1.00 47.69 220 LEU A CA 1
ATOM 1729 C C . LEU A 1 220 ? -21.761 -6.093 -10.750 1.00 47.69 220 LEU A C 1
ATOM 1731 O O . LEU A 1 220 ? -20.937 -6.892 -10.314 1.00 47.69 220 LEU A O 1
ATOM 1735 N N . LEU A 1 221 ? -21.839 -5.800 -12.054 1.00 47.09 221 LEU A N 1
ATOM 1736 C CA . LEU A 1 221 ? -20.967 -6.407 -13.060 1.00 47.09 221 LEU A CA 1
ATOM 1737 C C . LEU A 1 221 ? -19.497 -6.020 -12.836 1.00 47.09 221 LEU A C 1
ATOM 1739 O O . LEU A 1 221 ? -18.641 -6.885 -12.896 1.00 47.09 221 LEU A O 1
ATOM 1743 N N . ALA A 1 222 ? -19.180 -4.761 -12.526 1.00 54.94 222 ALA A N 1
ATOM 1744 C CA . ALA A 1 222 ? -17.808 -4.295 -12.303 1.00 54.94 222 ALA A CA 1
ATOM 1745 C C . ALA A 1 222 ? -17.175 -4.834 -11.005 1.00 54.94 222 ALA A C 1
ATOM 1747 O O . ALA A 1 222 ? -15.957 -4.985 -10.947 1.00 54.94 222 ALA A O 1
ATOM 1748 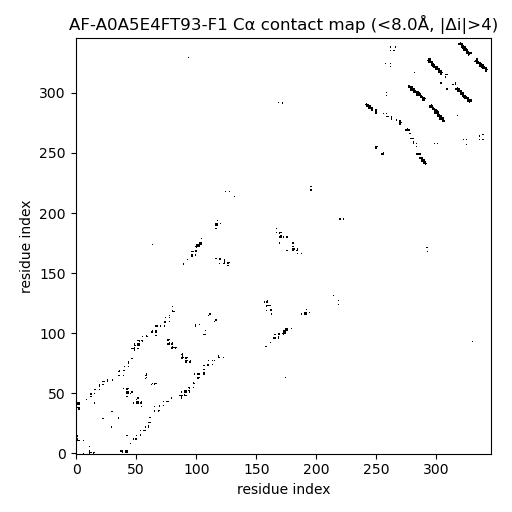N N . LEU A 1 223 ? -17.982 -5.149 -9.985 1.00 51.03 223 LEU A N 1
ATOM 1749 C CA . LEU A 1 223 ? -17.527 -5.800 -8.749 1.00 51.03 223 LEU A CA 1
ATOM 1750 C C . LEU A 1 223 ? -17.374 -7.320 -8.906 1.00 51.03 223 LEU A C 1
ATOM 1752 O O . LEU A 1 223 ? -16.490 -7.911 -8.292 1.00 51.03 223 LEU A O 1
ATOM 1756 N N . VAL A 1 224 ? -18.214 -7.951 -9.735 1.00 48.34 224 VAL A N 1
ATOM 1757 C CA . VAL A 1 224 ? -18.236 -9.410 -9.917 1.00 48.34 224 VAL A CA 1
ATOM 1758 C C . VAL A 1 224 ? -17.350 -9.870 -11.078 1.00 48.34 224 VAL A C 1
ATOM 1760 O O . VAL A 1 224 ? -16.733 -10.917 -10.961 1.00 48.34 224 VAL A O 1
ATOM 1763 N N . LEU A 1 225 ? -17.198 -9.115 -12.169 1.00 44.94 225 LEU A N 1
ATOM 1764 C CA . LEU A 1 225 ? -16.384 -9.501 -13.338 1.00 44.94 225 LEU A CA 1
ATOM 1765 C C . LEU A 1 225 ? -14.892 -9.734 -13.032 1.00 44.94 225 LEU A C 1
ATOM 1767 O O . LEU A 1 225 ? -14.327 -10.673 -13.601 1.00 44.94 225 LEU A O 1
ATOM 1771 N N . PRO A 1 226 ? -14.242 -8.978 -12.125 1.00 48.94 226 PRO A N 1
ATOM 1772 C CA . PRO A 1 226 ? -12.885 -9.302 -11.693 1.00 48.94 226 PRO A CA 1
ATOM 1773 C C . PRO A 1 226 ? -12.800 -10.629 -10.919 1.00 48.94 226 PRO A C 1
ATOM 1775 O O . PRO A 1 226 ? -11.739 -11.241 -10.911 1.00 48.94 226 PRO A O 1
ATOM 1778 N N . LEU A 1 227 ? -13.899 -11.094 -10.307 1.00 42.41 227 LEU A N 1
ATOM 1779 C CA . LEU A 1 227 ? -13.968 -12.352 -9.546 1.00 42.41 227 LEU A CA 1
ATOM 1780 C C . LEU A 1 227 ? -14.552 -13.530 -10.355 1.00 42.41 227 LEU A C 1
ATOM 1782 O O . LEU A 1 227 ? -14.186 -14.677 -10.124 1.00 42.41 227 LEU A O 1
ATOM 1786 N N . ALA A 1 228 ? -15.445 -13.285 -11.316 1.00 35.66 228 ALA A N 1
ATOM 1787 C CA . ALA A 1 228 ? -16.177 -14.322 -12.047 1.00 35.66 228 ALA A CA 1
ATOM 1788 C C . ALA A 1 228 ? -15.368 -14.965 -13.180 1.00 35.66 228 ALA A C 1
ATOM 1790 O O . ALA A 1 228 ? -15.703 -16.062 -13.620 1.00 35.66 228 ALA A O 1
ATOM 1791 N N . SER A 1 229 ? -14.249 -14.363 -13.590 1.00 38.53 229 SER A N 1
ATOM 1792 C CA . SER A 1 229 ? -13.268 -15.061 -14.435 1.00 38.53 229 SER A CA 1
ATOM 1793 C C . SER A 1 229 ? -12.559 -16.222 -13.713 1.00 38.53 229 SER A C 1
ATOM 1795 O O . SER A 1 229 ? -11.835 -16.975 -14.358 1.00 38.53 229 SER A O 1
ATOM 1797 N N . ALA A 1 230 ? -12.818 -16.423 -12.414 1.00 38.16 230 ALA A N 1
ATOM 1798 C CA . ALA A 1 230 ? -12.362 -17.581 -11.646 1.00 38.16 230 ALA A CA 1
ATOM 1799 C C . ALA A 1 230 ? -13.445 -18.658 -11.408 1.00 38.16 230 ALA A C 1
ATOM 1801 O O . ALA A 1 230 ? -13.149 -19.659 -10.764 1.00 38.16 230 ALA A O 1
ATOM 1802 N N . ALA A 1 231 ? -14.686 -18.488 -11.894 1.00 33.09 231 ALA A N 1
ATOM 1803 C CA . ALA A 1 231 ? -15.815 -19.352 -11.504 1.00 33.09 231 ALA A CA 1
ATOM 1804 C C . ALA A 1 231 ? -16.533 -20.084 -12.654 1.00 33.09 231 ALA A C 1
ATOM 1806 O O . ALA A 1 231 ? -17.594 -20.667 -12.440 1.00 33.09 231 ALA A O 1
ATOM 1807 N N . SER A 1 232 ? -15.961 -20.128 -13.858 1.00 36.75 232 SER A N 1
ATOM 1808 C CA . SER A 1 232 ? -16.469 -20.995 -14.928 1.00 36.75 232 SER A CA 1
ATOM 1809 C C . SER A 1 232 ? -15.334 -21.648 -15.710 1.00 36.75 232 SER A C 1
ATOM 1811 O O . SER A 1 232 ? -14.960 -21.206 -16.793 1.00 36.75 232 SER A O 1
ATOM 1813 N N . SER A 1 233 ? -14.774 -22.712 -15.146 1.00 36.62 233 SER A N 1
ATOM 1814 C CA . SER A 1 233 ? -14.436 -23.917 -15.907 1.00 36.62 233 SER A CA 1
ATOM 1815 C C . SER A 1 233 ? -14.193 -25.068 -14.938 1.00 36.62 233 SER A C 1
ATOM 1817 O O . SER A 1 233 ? -13.268 -25.082 -14.131 1.00 36.62 233 SER A O 1
ATOM 1819 N N . THR A 1 234 ? -15.084 -26.046 -15.017 1.00 35.19 234 THR A N 1
ATOM 1820 C CA . THR A 1 234 ? -14.794 -27.434 -14.684 1.00 35.19 234 THR A CA 1
ATOM 1821 C C . THR A 1 234 ? -13.466 -27.835 -15.326 1.00 35.19 234 THR A C 1
ATOM 1823 O O . THR A 1 234 ? -13.340 -27.798 -16.546 1.00 35.19 234 THR A O 1
ATOM 1826 N N . GLY A 1 235 ? -12.492 -28.217 -14.500 1.00 32.81 235 GLY A N 1
ATOM 1827 C CA . GLY A 1 235 ? -11.347 -29.020 -14.919 1.00 32.81 235 GLY A CA 1
ATOM 1828 C C . GLY A 1 235 ? -10.307 -28.338 -15.808 1.00 32.81 235 GLY A C 1
ATOM 1829 O O . GLY A 1 235 ? -10.098 -28.784 -16.925 1.00 32.81 235 GLY A O 1
ATOM 1830 N N . GLN A 1 236 ? -9.564 -27.362 -15.287 1.00 29.91 236 GLN A N 1
ATOM 1831 C CA . GLN A 1 236 ? -8.123 -27.250 -15.549 1.00 29.91 236 GLN A CA 1
ATOM 1832 C C . GLN A 1 236 ? -7.446 -26.646 -14.316 1.00 29.91 236 GLN A C 1
ATOM 1834 O O . GLN A 1 236 ? -7.971 -25.725 -13.695 1.00 29.91 236 GLN A O 1
ATOM 1839 N N . GLN A 1 237 ? -6.299 -27.211 -13.935 1.00 31.80 237 GLN A N 1
ATOM 1840 C CA . GLN A 1 237 ? -5.425 -26.693 -12.885 1.00 31.80 237 GLN A CA 1
ATOM 1841 C C . GLN A 1 237 ? -5.243 -25.181 -13.066 1.00 31.80 237 GLN A C 1
ATOM 1843 O O . GLN A 1 237 ? -4.723 -24.736 -14.088 1.00 31.80 237 GLN A O 1
ATOM 1848 N N . GLY A 1 238 ? -5.693 -24.396 -12.084 1.00 31.59 238 GLY A N 1
ATOM 1849 C CA . GLY A 1 238 ? -5.459 -22.958 -12.065 1.00 31.59 238 GLY A CA 1
ATOM 1850 C C . GLY A 1 238 ? -3.959 -22.704 -12.131 1.00 31.59 238 GLY A C 1
ATOM 1851 O O . GLY A 1 238 ? -3.212 -23.165 -11.266 1.00 31.59 238 GLY A O 1
ATOM 1852 N N . THR A 1 239 ? -3.512 -22.024 -13.184 1.00 35.69 239 THR A N 1
ATOM 1853 C CA . THR A 1 239 ? -2.104 -21.682 -13.343 1.00 35.69 239 THR A CA 1
ATOM 1854 C C . THR A 1 239 ? -1.666 -20.802 -12.168 1.00 35.69 239 THR A C 1
ATOM 1856 O O . THR A 1 239 ? -2.367 -19.841 -11.833 1.00 35.69 239 THR A O 1
ATOM 1859 N N . PRO A 1 240 ? -0.543 -21.129 -11.506 1.00 41.16 240 PRO A N 1
ATOM 1860 C CA . PRO A 1 240 ? -0.095 -20.423 -10.313 1.00 41.16 240 PRO A CA 1
ATOM 1861 C C . PRO A 1 240 ? 0.113 -18.932 -10.588 1.00 41.16 240 PRO A C 1
ATOM 1863 O O . PRO A 1 240 ? 0.816 -18.543 -11.522 1.00 41.16 240 PRO A O 1
ATOM 1866 N N . ILE A 1 241 ? -0.471 -18.088 -9.743 1.00 42.97 241 ILE A N 1
ATOM 1867 C CA . ILE A 1 241 ? -0.182 -16.654 -9.711 1.00 42.97 241 ILE A CA 1
ATOM 1868 C C . ILE A 1 241 ? 1.325 -16.486 -9.454 1.00 42.97 241 ILE A C 1
ATOM 1870 O O . ILE A 1 241 ? 1.867 -17.048 -8.507 1.00 42.97 241 ILE A O 1
ATOM 1874 N N . GLY A 1 242 ? 2.002 -15.790 -10.374 1.00 49.00 242 GLY A N 1
ATOM 1875 C CA . GLY A 1 242 ? 3.466 -15.739 -10.482 1.00 49.00 242 GLY A CA 1
ATOM 1876 C C . GLY A 1 242 ? 4.014 -16.293 -11.804 1.00 49.00 242 GLY A C 1
ATOM 1877 O O . GLY A 1 242 ? 5.167 -16.033 -12.133 1.00 49.00 242 GLY A O 1
ATOM 1878 N N . SER A 1 243 ? 3.213 -16.996 -12.610 1.00 59.97 243 SER A N 1
ATOM 1879 C CA . SER A 1 243 ? 3.602 -17.404 -13.968 1.00 59.97 243 SER A CA 1
ATOM 1880 C C . SER A 1 243 ? 3.475 -16.259 -14.982 1.00 59.97 243 SER A C 1
ATOM 1882 O O . SER A 1 243 ? 2.592 -15.409 -14.853 1.00 59.97 243 SER A O 1
ATOM 1884 N N . TRP A 1 244 ? 4.303 -16.263 -16.028 1.00 77.19 244 TRP A N 1
ATOM 1885 C CA . TRP A 1 244 ? 4.128 -15.388 -17.192 1.00 77.19 244 TRP A CA 1
ATOM 1886 C C . TRP A 1 244 ? 2.789 -15.674 -17.888 1.00 77.19 244 TRP A C 1
ATOM 1888 O O . TRP A 1 244 ? 2.490 -16.818 -18.222 1.00 77.19 244 TRP A O 1
ATOM 1898 N N . GLN A 1 245 ? 1.973 -14.639 -18.093 1.00 73.06 245 GLN A N 1
ATOM 1899 C CA . GLN A 1 245 ? 0.675 -14.726 -18.764 1.00 73.06 245 GLN A CA 1
ATOM 1900 C C . GLN A 1 245 ? 0.696 -13.972 -20.098 1.00 73.06 245 GLN A C 1
ATOM 1902 O O . GLN A 1 245 ? 1.114 -12.816 -20.134 1.00 73.06 245 GLN A O 1
ATOM 1907 N N . PRO A 1 246 ? 0.201 -14.553 -21.200 1.00 78.44 246 PRO A N 1
ATOM 1908 C CA . PRO A 1 246 ? 0.193 -13.878 -22.493 1.00 78.44 246 PRO A CA 1
ATOM 1909 C C . PRO A 1 246 ? -0.748 -12.661 -22.499 1.00 78.44 246 PRO A C 1
ATOM 1911 O O . PRO A 1 246 ? -1.903 -12.723 -22.066 1.00 78.44 246 PRO A O 1
ATOM 1914 N N . ILE A 1 247 ? -0.267 -11.538 -23.034 1.00 78.31 247 ILE A N 1
ATOM 1915 C CA . ILE A 1 247 ? -1.033 -10.298 -23.176 1.00 78.31 247 ILE A CA 1
ATOM 1916 C C . ILE A 1 247 ? -1.973 -10.430 -24.377 1.00 78.31 247 ILE A C 1
ATOM 1918 O O . ILE A 1 247 ? -1.550 -10.376 -25.528 1.00 78.31 247 ILE A O 1
ATOM 1922 N N . LYS A 1 248 ? -3.277 -10.545 -24.104 1.00 71.06 248 LYS A N 1
ATOM 1923 C CA . LYS A 1 248 ? -4.311 -10.737 -25.138 1.00 71.06 248 LYS A CA 1
ATOM 1924 C C . LYS A 1 248 ? -4.447 -9.562 -26.113 1.00 71.06 248 LYS A C 1
ATOM 1926 O O . LYS A 1 248 ? -4.779 -9.770 -27.272 1.00 71.06 248 LYS A O 1
ATOM 1931 N N . ASN A 1 249 ? -4.224 -8.329 -25.653 1.00 72.44 249 ASN A N 1
ATOM 1932 C CA . ASN A 1 249 ? -4.353 -7.130 -26.483 1.00 72.44 249 ASN A CA 1
ATOM 1933 C C . ASN A 1 249 ? -3.040 -6.345 -26.520 1.00 72.44 249 ASN A C 1
ATOM 1935 O O . ASN A 1 249 ? -2.787 -5.476 -25.686 1.00 72.44 249 ASN A O 1
ATOM 1939 N N . ILE A 1 250 ? -2.225 -6.641 -27.527 1.00 77.69 250 ILE A N 1
ATOM 1940 C CA . ILE A 1 250 ? -0.934 -5.986 -27.770 1.00 77.69 250 ILE A CA 1
ATOM 1941 C C . ILE A 1 250 ? -1.121 -4.527 -28.232 1.00 77.69 250 ILE A C 1
ATOM 1943 O O . ILE A 1 250 ? -0.255 -3.679 -28.028 1.00 77.69 250 ILE A O 1
ATOM 1947 N N . SER A 1 251 ? -2.295 -4.192 -28.780 1.00 73.50 251 SER A N 1
ATOM 1948 C CA . SER A 1 251 ? -2.649 -2.823 -29.171 1.00 73.50 251 SER A CA 1
ATOM 1949 C C . SER A 1 251 ? -3.028 -1.921 -27.992 1.00 73.50 251 SER A C 1
ATOM 1951 O O . SER A 1 251 ? -3.312 -0.740 -28.205 1.00 73.50 251 SER A O 1
ATOM 1953 N N . ASN A 1 252 ? -3.011 -2.440 -26.760 1.00 73.56 252 ASN A N 1
ATOM 1954 C CA . ASN A 1 252 ? -3.288 -1.666 -25.558 1.00 73.56 252 ASN A CA 1
ATOM 1955 C C . ASN A 1 252 ? -2.335 -0.449 -25.459 1.00 73.56 252 ASN A C 1
ATOM 1957 O O . ASN A 1 252 ? -1.113 -0.629 -25.530 1.00 73.56 252 ASN A O 1
ATOM 1961 N N . PRO A 1 253 ? -2.859 0.779 -25.257 1.00 76.81 253 PRO A N 1
ATOM 1962 C CA . PRO A 1 253 ? -2.044 1.985 -25.104 1.00 76.81 253 PRO A CA 1
ATOM 1963 C C . PRO A 1 253 ? -0.920 1.847 -24.072 1.00 76.81 253 PRO A C 1
ATOM 1965 O O . PRO A 1 253 ? 0.184 2.331 -24.314 1.00 76.81 253 PRO A O 1
ATOM 1968 N N . LYS A 1 254 ? -1.159 1.124 -22.968 1.00 76.00 254 LYS A N 1
ATOM 1969 C CA . LYS A 1 254 ? -0.157 0.911 -21.919 1.00 76.00 254 LYS A CA 1
ATOM 1970 C C . LYS A 1 254 ? 1.012 0.049 -22.391 1.00 76.00 254 LYS A C 1
ATOM 1972 O O . LYS A 1 254 ? 2.160 0.356 -22.097 1.00 76.00 254 LYS A O 1
ATOM 1977 N N . VAL A 1 255 ? 0.739 -0.993 -23.174 1.00 78.44 255 VAL A N 1
ATOM 1978 C CA . VAL A 1 255 ? 1.777 -1.869 -23.743 1.00 78.44 255 VAL A CA 1
ATOM 1979 C C . VAL A 1 255 ? 2.630 -1.093 -24.746 1.00 78.44 255 VAL A C 1
ATOM 1981 O O . VAL A 1 255 ? 3.852 -1.218 -24.742 1.00 78.44 255 VAL A O 1
ATOM 1984 N N . LYS A 1 256 ? 2.004 -0.222 -25.550 1.00 82.94 256 LYS A N 1
ATOM 1985 C CA . LYS A 1 256 ? 2.721 0.675 -26.470 1.00 82.94 256 LYS A CA 1
ATOM 1986 C C . LYS A 1 256 ? 3.590 1.694 -25.730 1.00 82.94 256 LYS A C 1
ATOM 1988 O O . LYS A 1 256 ? 4.701 1.967 -26.171 1.00 82.94 256 LYS A O 1
ATOM 1993 N N . GLU A 1 257 ? 3.107 2.249 -24.619 1.00 83.94 257 GLU A N 1
ATOM 1994 C CA . GLU A 1 257 ? 3.887 3.145 -23.752 1.00 83.94 257 GLU A CA 1
ATOM 1995 C C . GLU A 1 257 ? 5.125 2.429 -23.194 1.00 83.94 257 GLU A C 1
ATOM 1997 O O . GLU A 1 257 ? 6.237 2.943 -23.306 1.00 83.94 257 GLU A O 1
ATOM 2002 N N . VAL A 1 258 ? 4.950 1.214 -22.659 1.00 84.50 258 VAL A N 1
ATOM 2003 C CA . VAL A 1 258 ? 6.054 0.401 -22.127 1.00 84.50 258 VAL A CA 1
ATOM 2004 C C . VAL A 1 258 ? 7.054 0.045 -23.230 1.00 84.50 258 VAL A C 1
ATOM 2006 O O . VAL A 1 258 ? 8.254 0.190 -23.026 1.00 84.50 258 VAL A O 1
ATOM 2009 N N . ALA A 1 259 ? 6.591 -0.336 -24.422 1.00 84.44 259 ALA A N 1
ATOM 2010 C CA . ALA A 1 259 ? 7.469 -0.626 -25.557 1.00 84.44 259 ALA A CA 1
ATOM 2011 C C . ALA A 1 259 ? 8.297 0.594 -26.000 1.00 84.44 259 ALA A C 1
ATOM 2013 O O . ALA A 1 259 ? 9.491 0.470 -26.267 1.00 84.44 259 ALA A O 1
ATOM 2014 N N . LYS A 1 260 ? 7.695 1.791 -26.033 1.00 87.69 260 LYS A N 1
ATOM 2015 C CA . LYS A 1 260 ? 8.424 3.040 -26.315 1.00 87.69 260 LYS A CA 1
ATOM 2016 C C . LYS A 1 260 ? 9.468 3.341 -25.240 1.00 87.69 260 LYS A C 1
ATOM 2018 O O . LYS A 1 260 ? 10.579 3.748 -25.571 1.00 87.69 260 LYS A O 1
ATOM 2023 N N . PHE A 1 261 ? 9.121 3.120 -23.972 1.00 87.25 261 PHE A N 1
ATOM 2024 C CA . PHE A 1 261 ? 10.045 3.278 -22.852 1.00 87.25 261 PHE A CA 1
ATOM 2025 C C . PHE A 1 261 ? 11.261 2.350 -22.985 1.00 87.25 261 PHE A C 1
ATOM 2027 O O . PHE A 1 261 ? 12.383 2.825 -22.854 1.00 87.25 261 PHE A O 1
ATOM 2034 N N . VAL A 1 262 ? 11.057 1.071 -23.326 1.00 87.62 262 VAL A N 1
ATOM 2035 C CA . VAL A 1 262 ? 12.148 0.102 -23.554 1.00 87.62 262 VAL A CA 1
ATOM 2036 C C . VAL A 1 262 ? 13.164 0.627 -24.560 1.00 87.62 262 VAL A C 1
ATOM 2038 O O . VAL A 1 262 ? 14.352 0.688 -24.259 1.00 87.62 262 VAL A O 1
ATOM 2041 N N . VAL A 1 263 ? 12.695 1.011 -25.751 1.00 85.25 263 VAL A N 1
ATOM 2042 C CA . VAL A 1 263 ? 13.576 1.454 -26.841 1.00 85.25 263 VAL A CA 1
ATOM 2043 C C . VAL A 1 263 ? 14.265 2.769 -26.480 1.00 85.25 263 VAL A C 1
ATOM 2045 O O . VAL A 1 263 ? 15.449 2.943 -26.755 1.00 85.25 263 VAL A O 1
ATOM 2048 N N . SER A 1 264 ? 13.559 3.678 -25.800 1.00 85.50 264 SER A N 1
ATOM 2049 C CA . SER A 1 264 ? 14.162 4.917 -25.310 1.00 85.50 264 SER A CA 1
ATOM 2050 C C . SER A 1 264 ? 15.266 4.664 -24.284 1.00 85.50 264 SER A C 1
ATOM 2052 O O . SER A 1 264 ? 16.287 5.342 -24.344 1.00 85.50 264 SER A O 1
ATOM 2054 N N . GLU A 1 265 ? 15.071 3.746 -23.339 1.00 84.81 265 GLU A N 1
ATOM 2055 C CA . GLU A 1 265 ? 16.072 3.434 -22.314 1.00 84.81 265 GLU A CA 1
ATOM 2056 C C . GLU A 1 265 ? 17.271 2.687 -22.895 1.00 84.81 265 GLU A C 1
ATOM 2058 O O . GLU A 1 265 ? 18.407 3.031 -22.574 1.00 84.81 265 GLU A O 1
ATOM 2063 N N . TYR A 1 266 ? 17.045 1.736 -23.807 1.00 83.38 266 TYR A N 1
ATOM 2064 C CA . TYR A 1 266 ? 18.133 1.070 -24.522 1.00 83.38 266 TYR A CA 1
ATOM 2065 C C . TYR A 1 266 ? 18.988 2.080 -25.297 1.00 83.38 266 TYR A C 1
ATOM 2067 O O . TYR A 1 266 ? 20.200 2.113 -25.115 1.00 83.38 266 TYR A O 1
ATOM 2075 N N . ASN A 1 267 ? 18.368 2.971 -26.079 1.00 83.62 267 ASN A N 1
ATOM 2076 C CA . ASN A 1 267 ? 19.098 3.988 -26.842 1.00 83.62 267 ASN A CA 1
ATOM 2077 C C . ASN A 1 267 ? 19.900 4.943 -25.937 1.00 83.62 267 ASN A C 1
ATOM 2079 O O . ASN A 1 267 ? 21.008 5.331 -26.298 1.00 83.62 267 ASN A O 1
ATOM 2083 N N . LYS A 1 268 ? 19.385 5.304 -24.752 1.00 82.19 268 LYS A N 1
ATOM 2084 C CA . LYS A 1 268 ? 20.140 6.098 -23.763 1.00 82.19 268 LYS A CA 1
ATOM 2085 C C . LYS A 1 268 ? 21.353 5.338 -23.218 1.00 82.19 268 LYS A C 1
ATOM 2087 O O . LYS A 1 268 ? 22.409 5.935 -23.043 1.00 82.19 268 LYS A O 1
ATOM 2092 N N . GLN A 1 269 ? 21.217 4.038 -22.952 1.00 73.62 269 GLN A N 1
ATOM 2093 C CA . GLN A 1 269 ? 22.323 3.194 -22.482 1.00 73.62 269 GLN A CA 1
ATOM 2094 C C . GLN A 1 269 ? 23.364 2.936 -23.585 1.00 73.62 269 GLN A C 1
ATOM 2096 O O . GLN A 1 269 ? 24.564 2.947 -23.312 1.00 73.62 269 GLN A O 1
ATOM 2101 N N . ALA A 1 270 ? 22.913 2.759 -24.829 1.00 66.81 270 ALA A N 1
ATOM 2102 C CA . ALA A 1 270 ? 23.744 2.548 -26.010 1.00 66.81 270 ALA A CA 1
ATOM 2103 C C . ALA A 1 270 ? 24.558 3.794 -26.394 1.00 66.81 270 ALA A C 1
ATOM 2105 O O . ALA A 1 270 ? 25.689 3.661 -26.839 1.00 66.81 270 ALA A O 1
ATOM 2106 N N . GLN A 1 271 ? 24.070 5.015 -26.134 1.00 57.44 271 GLN A N 1
ATOM 2107 C CA . GLN A 1 271 ? 24.856 6.244 -26.346 1.00 57.44 271 GLN A CA 1
ATOM 2108 C C . GLN A 1 271 ? 26.163 6.302 -25.529 1.00 57.44 271 GLN A C 1
ATOM 2110 O O . GLN A 1 271 ? 27.072 7.044 -25.891 1.00 57.44 271 GLN A O 1
ATOM 2115 N N . GLY A 1 272 ? 26.291 5.506 -24.460 1.00 53.66 272 GLY A N 1
ATOM 2116 C CA . GLY A 1 272 ? 27.547 5.342 -23.719 1.00 53.66 272 GLY A CA 1
ATOM 2117 C C . GLY A 1 272 ? 28.533 4.341 -24.343 1.00 53.66 272 GLY A C 1
ATOM 2118 O O . GLY A 1 272 ? 29.679 4.269 -23.906 1.00 53.66 272 GLY A O 1
ATOM 2119 N N . LYS A 1 273 ? 28.114 3.565 -25.352 1.00 53.44 273 LYS A N 1
ATOM 2120 C CA . LYS A 1 273 ? 28.911 2.557 -26.065 1.00 53.44 273 LYS A CA 1
ATOM 2121 C C . LYS A 1 273 ? 28.854 2.848 -27.566 1.00 53.44 273 LYS A C 1
ATOM 2123 O O . LYS A 1 273 ? 27.903 2.489 -28.244 1.00 53.44 273 LYS A O 1
ATOM 2128 N N . SER A 1 274 ? 29.904 3.486 -28.080 1.00 46.16 274 SER A N 1
ATOM 2129 C CA . SER A 1 274 ? 30.076 4.019 -29.450 1.00 46.16 274 SER A CA 1
ATOM 2130 C C . SER A 1 274 ? 29.796 3.067 -30.640 1.00 46.16 274 SER A C 1
ATOM 2132 O O . SER A 1 274 ? 29.990 3.470 -31.786 1.00 46.16 274 SER A O 1
ATOM 2134 N N . SER A 1 275 ? 29.393 1.820 -30.416 1.00 52.78 275 SER A N 1
ATOM 2135 C CA . SER A 1 275 ? 29.258 0.767 -31.428 1.00 52.78 275 SER A CA 1
ATOM 2136 C C . SER A 1 275 ? 27.823 0.293 -31.679 1.00 52.78 275 SER A C 1
ATOM 2138 O O . SER A 1 275 ? 27.612 -0.437 -32.645 1.00 52.78 275 SER A O 1
ATOM 2140 N N . ASP A 1 276 ? 26.848 0.680 -30.846 1.00 59.12 276 ASP A N 1
ATOM 2141 C CA . ASP A 1 276 ? 25.490 0.133 -30.933 1.00 59.12 276 ASP A CA 1
ATOM 2142 C C . ASP A 1 276 ? 24.553 1.043 -31.759 1.00 59.12 276 ASP A C 1
ATOM 2144 O O . ASP A 1 276 ? 24.488 2.255 -31.527 1.00 59.12 276 ASP A O 1
ATOM 2148 N N . PRO A 1 277 ? 23.814 0.487 -32.737 1.00 64.62 277 PRO A N 1
ATOM 2149 C CA . PRO A 1 277 ? 22.924 1.254 -33.600 1.00 64.62 277 PRO A CA 1
ATOM 2150 C C . PRO A 1 277 ? 21.709 1.812 -32.852 1.00 64.62 277 PRO A C 1
ATOM 2152 O O . PRO A 1 277 ? 21.108 1.143 -32.011 1.00 64.62 277 PRO A O 1
ATOM 2155 N N . LYS A 1 278 ? 21.286 3.029 -33.215 1.00 75.12 278 LYS A N 1
ATOM 2156 C CA . LYS A 1 278 ? 20.069 3.642 -32.673 1.00 75.12 278 LYS A CA 1
ATOM 2157 C C . LYS A 1 278 ? 18.833 2.937 -33.233 1.00 75.12 278 LYS A C 1
ATOM 2159 O O . LYS A 1 278 ? 18.609 2.919 -34.442 1.00 75.12 278 LYS A O 1
ATOM 2164 N N . LEU A 1 279 ? 18.028 2.362 -32.342 1.00 80.38 279 LEU A N 1
ATOM 2165 C CA . LEU A 1 279 ? 16.853 1.574 -32.709 1.00 80.38 279 LEU A CA 1
ATOM 2166 C C . LEU A 1 279 ? 15.579 2.424 -32.695 1.00 80.38 279 LEU A C 1
ATOM 2168 O O . LEU A 1 279 ? 15.345 3.218 -31.780 1.00 80.38 279 LEU A O 1
ATOM 2172 N N . VAL A 1 280 ? 14.718 2.214 -33.688 1.00 82.44 280 VAL A N 1
ATOM 2173 C CA . VAL A 1 280 ? 13.373 2.790 -33.782 1.00 82.44 280 VAL A CA 1
ATOM 2174 C C . VAL A 1 280 ? 12.349 1.667 -33.661 1.00 82.44 280 VAL A C 1
ATOM 2176 O O . VAL A 1 280 ? 12.416 0.671 -34.380 1.00 82.44 280 VAL A O 1
ATOM 2179 N N . LEU A 1 281 ? 11.393 1.826 -32.741 1.00 83.38 281 LEU A N 1
ATOM 2180 C CA . LEU A 1 281 ? 10.312 0.860 -32.542 1.00 83.38 281 LEU A CA 1
ATOM 2181 C C . LEU A 1 281 ? 9.401 0.826 -33.776 1.00 83.38 281 LEU A C 1
ATOM 2183 O O . LEU A 1 281 ? 8.767 1.830 -34.095 1.00 83.38 281 LEU A O 1
ATOM 2187 N N . ASP A 1 282 ? 9.291 -0.338 -34.411 1.00 82.69 282 ASP A N 1
ATOM 2188 C CA . ASP A 1 282 ? 8.380 -0.580 -35.531 1.00 82.69 282 ASP A CA 1
ATOM 2189 C C . ASP A 1 282 ? 7.030 -1.091 -35.003 1.00 82.69 282 ASP A C 1
ATOM 2191 O O . ASP A 1 282 ? 5.987 -0.466 -35.196 1.00 82.69 282 ASP A O 1
ATOM 2195 N N . SER A 1 283 ? 7.041 -2.191 -34.241 1.00 81.44 283 SER A N 1
ATOM 2196 C CA . SER A 1 283 ? 5.828 -2.756 -33.638 1.00 81.44 283 SER A CA 1
ATOM 2197 C C . SER A 1 283 ? 6.119 -3.671 -32.443 1.00 81.44 283 SER A C 1
ATOM 2199 O O . SER A 1 283 ? 7.248 -4.097 -32.210 1.00 81.44 283 SER A O 1
ATOM 2201 N N . VAL A 1 284 ? 5.082 -3.973 -31.657 1.00 84.81 284 VAL A N 1
ATOM 2202 C CA . VAL A 1 284 ? 5.134 -5.000 -30.605 1.00 84.81 284 VAL A CA 1
ATOM 2203 C C . VAL A 1 284 ? 4.558 -6.286 -31.190 1.00 84.81 284 VAL A C 1
ATOM 2205 O O . VAL A 1 284 ? 3.407 -6.293 -31.623 1.00 84.81 284 VAL A O 1
ATOM 2208 N N . VAL A 1 285 ? 5.349 -7.359 -31.210 1.00 83.56 285 VAL A N 1
ATOM 2209 C CA . VAL A 1 285 ? 4.985 -8.638 -31.843 1.00 83.56 285 VAL A CA 1
ATOM 2210 C C . VAL A 1 285 ? 4.185 -9.511 -30.883 1.00 83.56 285 VAL A C 1
ATOM 2212 O O . VAL A 1 285 ? 3.153 -10.066 -31.246 1.00 83.56 285 VAL A O 1
ATOM 2215 N N . ARG A 1 286 ? 4.660 -9.635 -29.641 1.00 84.12 286 ARG A N 1
ATOM 2216 C CA . ARG A 1 286 ? 3.982 -10.359 -28.560 1.00 84.12 286 ARG A CA 1
ATOM 2217 C C . ARG A 1 286 ? 4.424 -9.815 -27.211 1.00 84.12 286 ARG A C 1
ATOM 2219 O O . ARG A 1 286 ? 5.443 -9.136 -27.108 1.00 84.12 286 ARG A O 1
ATOM 2226 N N . GLY A 1 287 ? 3.662 -10.124 -26.174 1.00 81.75 287 GLY A N 1
ATOM 2227 C CA . GLY A 1 287 ? 4.024 -9.749 -24.820 1.00 81.75 287 GLY A CA 1
ATOM 2228 C C . GLY A 1 287 ? 3.456 -10.715 -23.802 1.00 81.75 287 GLY A C 1
ATOM 2229 O O . GLY A 1 287 ? 2.363 -11.249 -23.982 1.00 81.75 287 GLY A O 1
ATOM 2230 N N . GLU A 1 288 ? 4.199 -10.906 -22.729 1.00 81.75 288 GLU A N 1
ATOM 2231 C CA . GLU A 1 288 ? 3.791 -11.625 -21.539 1.00 81.75 288 GLU A CA 1
ATOM 2232 C C . GLU A 1 288 ? 3.824 -10.666 -20.349 1.00 81.75 288 GLU A C 1
ATOM 2234 O O . GLU A 1 288 ? 4.620 -9.725 -20.287 1.00 81.75 288 GLU A O 1
ATOM 2239 N N . LEU A 1 289 ? 2.926 -10.899 -19.406 1.00 77.06 289 LEU A N 1
ATOM 2240 C CA . LEU A 1 289 ? 2.763 -10.138 -18.188 1.00 77.06 289 LEU A CA 1
ATOM 2241 C C . LEU A 1 289 ? 2.905 -11.084 -17.004 1.00 77.06 289 LEU A C 1
ATOM 2243 O O . LEU A 1 289 ? 2.239 -12.112 -16.934 1.00 77.06 289 LEU A O 1
ATOM 2247 N N . GLN A 1 290 ? 3.729 -10.702 -16.047 1.00 74.00 290 GLN A N 1
ATOM 2248 C CA . GLN A 1 290 ? 3.859 -11.384 -14.773 1.00 74.00 290 GLN A CA 1
ATOM 2249 C C . GLN A 1 290 ? 3.524 -10.390 -13.660 1.00 74.00 290 GLN A C 1
ATOM 2251 O O . GLN A 1 290 ? 4.065 -9.282 -13.604 1.00 74.00 290 GLN A O 1
ATOM 2256 N N . VAL A 1 291 ? 2.606 -10.784 -12.780 1.00 61.03 291 VAL A N 1
ATOM 2257 C CA . VAL A 1 291 ? 2.205 -9.987 -11.615 1.00 61.03 291 VAL A CA 1
ATOM 2258 C C . VAL A 1 291 ? 3.121 -10.356 -10.448 1.00 61.03 291 VAL A C 1
ATOM 2260 O O . VAL A 1 291 ? 3.186 -11.522 -10.068 1.00 61.03 291 VAL A O 1
ATOM 2263 N N . VAL A 1 292 ? 3.861 -9.376 -9.923 1.00 63.88 292 VAL A N 1
ATOM 2264 C CA . VAL A 1 292 ? 4.815 -9.529 -8.804 1.00 63.88 292 VAL A CA 1
ATOM 2265 C C . VAL A 1 292 ? 4.651 -8.311 -7.869 1.00 63.88 292 VAL A C 1
ATOM 2267 O O . VAL A 1 292 ? 3.564 -7.737 -7.811 1.00 63.88 292 VAL A O 1
ATOM 2270 N N . HIS A 1 293 ? 5.704 -7.834 -7.189 1.00 52.12 293 HIS A N 1
ATOM 2271 C CA . HIS A 1 293 ? 5.740 -6.487 -6.600 1.00 52.12 293 HIS A CA 1
ATOM 2272 C C . HIS A 1 293 ? 5.823 -5.448 -7.732 1.00 52.12 293 HIS A C 1
ATOM 2274 O O . HIS A 1 293 ? 6.887 -4.934 -8.044 1.00 52.12 293 HIS A O 1
ATOM 2280 N N . GLY A 1 294 ? 4.733 -5.243 -8.461 1.00 63.62 294 GLY A N 1
ATOM 2281 C CA . GLY A 1 294 ? 4.673 -4.457 -9.693 1.00 63.62 294 GLY A CA 1
ATOM 2282 C C . GLY A 1 294 ? 4.187 -5.311 -10.851 1.00 63.62 294 GLY A C 1
ATOM 2283 O O . GLY A 1 294 ? 3.720 -6.437 -10.678 1.00 63.62 294 GLY A O 1
ATOM 2284 N N . LEU A 1 295 ? 4.329 -4.784 -12.056 1.00 73.00 295 LEU A N 1
ATOM 2285 C CA . LEU A 1 295 ? 4.063 -5.516 -13.284 1.00 73.00 295 LEU A CA 1
ATOM 2286 C C . LEU A 1 295 ? 5.387 -5.766 -13.988 1.00 73.00 295 LEU A C 1
ATOM 2288 O O . LEU A 1 295 ? 6.090 -4.824 -14.348 1.00 73.00 295 LEU A O 1
ATOM 2292 N N . LYS A 1 296 ? 5.748 -7.031 -14.184 1.00 77.81 296 LYS A N 1
ATOM 2293 C CA . LYS A 1 296 ? 6.840 -7.382 -15.088 1.00 77.81 296 LYS A CA 1
ATOM 2294 C C . LYS A 1 296 ? 6.261 -7.642 -16.470 1.00 77.81 296 LYS A C 1
ATOM 2296 O O . LYS A 1 296 ? 5.388 -8.489 -16.631 1.00 77.81 296 LYS A O 1
ATOM 2301 N N . TYR A 1 297 ? 6.742 -6.907 -17.460 1.00 81.81 297 TYR A N 1
ATOM 2302 C CA . TYR A 1 297 ? 6.408 -7.095 -18.864 1.00 81.81 297 TYR A CA 1
ATOM 2303 C C . TYR A 1 297 ? 7.584 -7.764 -19.556 1.00 81.81 297 TYR A C 1
ATOM 2305 O O . TYR A 1 297 ? 8.699 -7.255 -19.479 1.00 81.81 297 TYR A O 1
ATOM 2313 N N . LYS A 1 298 ? 7.333 -8.864 -20.256 1.00 88.69 298 LYS A N 1
ATOM 2314 C CA . LYS A 1 298 ? 8.278 -9.482 -21.180 1.00 88.69 298 LYS A CA 1
ATOM 2315 C C . LYS A 1 298 ? 7.743 -9.259 -22.584 1.00 88.69 298 LYS A C 1
ATOM 2317 O O . LYS A 1 298 ? 6.762 -9.876 -22.983 1.00 88.69 298 LYS A O 1
ATOM 2322 N N . LEU A 1 299 ? 8.317 -8.302 -23.298 1.00 89.00 299 LEU A N 1
ATOM 2323 C CA . LEU A 1 299 ? 7.852 -7.878 -24.613 1.00 89.00 299 LEU A CA 1
ATOM 2324 C C . LEU A 1 299 ? 8.813 -8.363 -25.685 1.00 89.00 299 LEU A C 1
ATOM 2326 O O . LEU A 1 299 ? 10.025 -8.240 -25.538 1.00 89.00 299 LEU A O 1
ATOM 2330 N N . VAL A 1 300 ? 8.254 -8.852 -26.785 1.00 88.38 300 VAL A N 1
ATOM 2331 C CA . VAL A 1 300 ? 8.996 -9.077 -28.021 1.00 88.38 300 VAL A CA 1
ATOM 2332 C C . VAL A 1 300 ? 8.670 -7.947 -28.981 1.00 88.38 300 VAL A C 1
ATOM 2334 O O . VAL A 1 300 ? 7.518 -7.762 -29.385 1.00 88.38 300 VAL A O 1
ATOM 2337 N N . LEU A 1 301 ? 9.693 -7.170 -29.304 1.00 88.62 301 LEU A N 1
ATOM 2338 C CA . LEU A 1 301 ? 9.624 -5.956 -30.098 1.00 88.62 301 LEU A CA 1
ATOM 2339 C C . LEU A 1 301 ? 10.238 -6.203 -31.472 1.00 88.62 301 LEU A C 1
ATOM 2341 O O . LEU A 1 301 ? 11.223 -6.921 -31.594 1.00 88.62 301 LEU A O 1
ATOM 2345 N N . SER A 1 302 ? 9.658 -5.580 -32.487 1.00 83.88 302 SER A N 1
ATOM 2346 C CA . SER A 1 302 ? 10.247 -5.416 -33.812 1.00 83.88 302 SER A CA 1
ATOM 2347 C C . SER A 1 302 ? 10.833 -4.008 -33.869 1.00 83.88 302 SER A C 1
ATOM 2349 O O . SER A 1 302 ? 10.102 -3.035 -33.641 1.00 83.88 302 SER A O 1
ATOM 2351 N N . ALA A 1 303 ? 12.136 -3.885 -34.112 1.00 81.69 303 ALA A N 1
ATOM 2352 C CA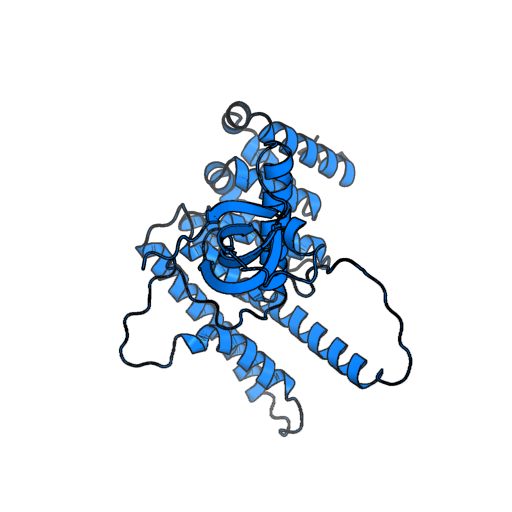 . ALA A 1 303 ? 12.808 -2.593 -34.204 1.00 81.69 303 ALA A CA 1
ATOM 2353 C C . ALA A 1 303 ? 13.687 -2.511 -35.456 1.00 81.69 303 ALA A C 1
ATOM 2355 O O . ALA A 1 303 ? 14.244 -3.505 -35.914 1.00 81.69 303 ALA A O 1
ATOM 2356 N N . LYS A 1 304 ? 13.789 -1.303 -36.013 1.00 83.12 304 LYS A N 1
ATOM 2357 C CA . LYS A 1 304 ? 14.611 -0.991 -37.187 1.00 83.12 304 LYS A CA 1
ATOM 2358 C C . LYS A 1 304 ? 15.780 -0.112 -36.778 1.00 83.12 304 LYS A C 1
ATOM 2360 O O . LYS A 1 304 ? 15.650 0.725 -35.885 1.00 83.12 304 LYS A O 1
ATOM 2365 N N . ASN A 1 305 ? 16.903 -0.277 -37.459 1.00 74.44 305 ASN A N 1
ATOM 2366 C CA . ASN A 1 305 ? 18.053 0.596 -37.292 1.00 74.44 305 ASN A CA 1
ATOM 2367 C C . ASN A 1 305 ? 17.776 1.960 -37.951 1.00 74.44 305 ASN A C 1
ATOM 2369 O O . ASN A 1 305 ? 17.302 2.017 -39.081 1.00 74.44 305 ASN A O 1
ATOM 2373 N N . GLU A 1 306 ? 18.073 3.067 -37.272 1.00 66.88 306 GLU A N 1
ATOM 2374 C CA . GLU A 1 306 ? 17.834 4.423 -37.790 1.00 66.88 306 GLU A CA 1
ATOM 2375 C C . GLU A 1 306 ? 18.550 4.676 -39.133 1.00 66.88 306 GLU A C 1
ATOM 2377 O O . GLU A 1 306 ? 18.032 5.395 -39.987 1.00 66.88 306 GLU A O 1
ATOM 2382 N N . LEU A 1 307 ? 19.684 4.004 -39.374 1.00 60.22 307 LEU A N 1
ATOM 2383 C CA . LEU A 1 307 ? 20.452 4.082 -40.624 1.00 60.22 307 LEU A CA 1
ATOM 2384 C C . LEU A 1 307 ? 19.754 3.446 -41.841 1.00 60.22 307 LEU A C 1
ATOM 2386 O O . LEU A 1 307 ? 20.095 3.784 -42.971 1.00 60.22 307 LEU A O 1
ATOM 2390 N N . SER A 1 308 ? 18.789 2.539 -41.646 1.00 52.78 308 SER A N 1
ATOM 2391 C CA . SER A 1 308 ? 18.034 1.916 -42.748 1.00 52.78 308 SER A CA 1
ATOM 2392 C C . SER A 1 308 ? 16.735 2.651 -43.088 1.00 52.78 308 SER A C 1
ATOM 2394 O O . SER A 1 308 ? 16.078 2.312 -44.068 1.00 52.78 308 SER A O 1
ATOM 2396 N N . VAL A 1 309 ? 16.370 3.681 -42.317 1.00 52.88 309 VAL A N 1
ATOM 2397 C CA . VAL A 1 309 ? 15.173 4.506 -42.555 1.00 52.88 309 VAL A CA 1
ATOM 2398 C C . VAL A 1 309 ? 15.464 5.664 -43.524 1.00 52.88 309 VAL A C 1
ATOM 2400 O O . VAL A 1 309 ? 14.545 6.183 -44.153 1.00 52.88 309 VAL A O 1
ATOM 2403 N N . SER A 1 310 ? 16.732 6.053 -43.694 1.00 49.00 310 SER A N 1
ATOM 2404 C CA . SER A 1 310 ? 17.154 7.183 -44.538 1.00 49.00 310 SER A CA 1
ATOM 2405 C C . SER A 1 310 ? 17.438 6.836 -46.008 1.00 49.00 310 SER A C 1
ATOM 2407 O O . SER A 1 310 ? 17.595 7.754 -46.809 1.00 49.00 310 SER A O 1
ATOM 2409 N N . ASN A 1 311 ? 17.450 5.553 -46.392 1.00 48.31 311 ASN A N 1
ATOM 2410 C CA . ASN A 1 311 ? 17.611 5.111 -47.784 1.00 48.31 311 ASN A CA 1
ATOM 2411 C C . ASN A 1 311 ? 16.368 4.321 -48.244 1.00 48.31 311 ASN A C 1
ATOM 2413 O O . ASN A 1 311 ? 16.162 3.203 -47.780 1.00 48.31 311 ASN A O 1
ATOM 2417 N N . PRO A 1 312 ? 15.548 4.836 -49.182 1.00 46.41 312 PRO A N 1
ATOM 2418 C CA . PRO A 1 312 ? 14.274 4.215 -49.562 1.00 46.41 312 PRO A CA 1
ATOM 2419 C C . PRO A 1 312 ? 14.401 2.978 -50.478 1.00 46.41 312 PRO A C 1
ATOM 2421 O O . PRO A 1 312 ? 13.389 2.510 -50.995 1.00 46.41 312 PRO A O 1
ATOM 2424 N N . THR A 1 313 ? 15.606 2.433 -50.688 1.00 45.69 313 THR A N 1
ATOM 2425 C CA . THR A 1 313 ? 15.859 1.388 -51.706 1.00 45.69 313 THR A CA 1
ATOM 2426 C C . THR A 1 313 ? 16.313 0.037 -51.135 1.00 45.69 313 THR A C 1
ATOM 2428 O O . THR A 1 313 ? 16.575 -0.887 -51.898 1.00 45.69 313 THR A O 1
ATOM 2431 N N . SER A 1 314 ? 16.359 -0.153 -49.815 1.00 45.03 314 SER A N 1
ATOM 2432 C CA . SER A 1 314 ? 16.548 -1.486 -49.226 1.00 45.03 314 SER A CA 1
ATOM 2433 C C . SER A 1 314 ? 15.362 -1.848 -48.340 1.00 45.03 314 SER A C 1
ATOM 2435 O O . SER A 1 314 ? 14.931 -1.079 -47.485 1.00 45.03 314 SER A O 1
ATOM 2437 N N . THR A 1 315 ? 14.795 -3.032 -48.563 1.00 45.06 315 THR A N 1
ATOM 2438 C CA . THR A 1 315 ? 13.810 -3.665 -47.682 1.00 45.06 315 THR A CA 1
ATOM 2439 C C . THR A 1 315 ? 14.403 -3.767 -46.280 1.00 45.06 315 THR A C 1
ATOM 2441 O O . THR A 1 315 ? 15.168 -4.686 -45.998 1.00 45.06 315 THR A O 1
ATOM 2444 N N . ALA A 1 316 ? 14.101 -2.787 -45.425 1.00 50.56 316 ALA A N 1
ATOM 2445 C CA . ALA A 1 316 ? 14.579 -2.729 -44.053 1.00 50.56 316 ALA A CA 1
ATOM 2446 C C . ALA A 1 316 ? 14.042 -3.942 -43.285 1.00 50.56 316 ALA A C 1
ATOM 2448 O O . ALA A 1 316 ? 12.871 -3.980 -42.899 1.00 50.56 316 ALA A O 1
ATOM 2449 N N . THR A 1 317 ? 14.895 -4.945 -43.096 1.00 58.22 317 THR A N 1
ATOM 2450 C CA . THR A 1 317 ? 14.639 -6.081 -42.216 1.00 58.22 317 THR A CA 1
ATOM 2451 C C . THR A 1 317 ? 14.524 -5.558 -40.790 1.00 58.22 317 THR A C 1
ATOM 2453 O O . THR A 1 317 ? 15.458 -4.953 -40.265 1.00 58.22 317 THR A O 1
ATOM 2456 N N . SER A 1 318 ? 13.342 -5.711 -40.193 1.00 66.12 318 SER A N 1
ATOM 2457 C CA . SER A 1 318 ? 13.150 -5.432 -38.773 1.00 66.12 318 SER A CA 1
ATOM 2458 C C . SER A 1 318 ? 13.701 -6.597 -37.962 1.00 66.12 318 SER A C 1
ATOM 2460 O O . SER A 1 318 ? 13.258 -7.732 -38.148 1.00 66.12 318 SER A O 1
ATOM 2462 N N . ASP A 1 319 ? 14.600 -6.306 -37.031 1.00 80.25 319 ASP A N 1
ATOM 2463 C CA . ASP A 1 319 ? 15.122 -7.310 -36.114 1.00 80.25 319 ASP A CA 1
ATOM 2464 C C . ASP A 1 319 ? 14.202 -7.440 -34.896 1.00 80.25 319 ASP A C 1
ATOM 2466 O O . ASP A 1 319 ? 13.556 -6.480 -34.448 1.00 80.25 319 ASP A O 1
ATOM 2470 N N . LYS A 1 320 ? 14.111 -8.663 -34.365 1.00 85.88 320 LYS A N 1
ATOM 2471 C CA . LYS A 1 320 ? 13.303 -8.969 -33.183 1.00 85.88 320 LYS A CA 1
ATOM 2472 C C . LYS A 1 320 ? 14.162 -8.864 -31.930 1.00 85.88 320 LYS A C 1
ATOM 2474 O O . LYS A 1 320 ? 15.279 -9.370 -31.882 1.00 85.88 320 LYS A O 1
ATOM 2479 N N . TYR A 1 321 ? 13.602 -8.272 -30.886 1.00 84.56 321 TYR A N 1
ATOM 2480 C CA . TYR A 1 321 ? 14.256 -8.094 -29.594 1.00 84.56 321 TYR A CA 1
ATOM 2481 C C . TYR A 1 321 ? 13.337 -8.551 -28.473 1.00 84.56 321 TYR A C 1
ATOM 2483 O O . TYR A 1 321 ? 12.138 -8.279 -28.498 1.00 84.56 321 TYR A O 1
ATOM 2491 N N . GLU A 1 322 ? 13.895 -9.221 -27.474 1.00 89.81 322 GLU A N 1
ATOM 2492 C CA . GLU A 1 322 ? 13.220 -9.527 -26.222 1.00 89.81 322 GLU A CA 1
ATOM 2493 C C . GLU A 1 322 ? 13.627 -8.510 -25.157 1.00 89.81 322 GLU A C 1
ATOM 2495 O O . GLU A 1 322 ? 14.810 -8.254 -24.931 1.00 89.81 322 GLU A O 1
ATOM 2500 N N . ALA A 1 323 ? 12.638 -7.933 -24.481 1.00 89.12 323 ALA A N 1
ATOM 2501 C CA . ALA A 1 323 ? 12.853 -6.966 -23.423 1.00 89.12 323 ALA A CA 1
ATOM 2502 C C . ALA A 1 323 ? 12.033 -7.309 -22.186 1.00 89.12 323 ALA A C 1
ATOM 2504 O O . ALA A 1 323 ? 10.833 -7.574 -22.282 1.00 89.12 323 ALA A O 1
ATOM 2505 N N . VAL A 1 324 ? 12.663 -7.233 -21.015 1.00 89.00 324 VAL A N 1
ATOM 2506 C CA . VAL A 1 324 ? 11.981 -7.371 -19.727 1.00 89.00 324 VAL A CA 1
ATOM 2507 C C . VAL A 1 324 ? 11.989 -6.031 -19.006 1.00 89.00 324 VAL A C 1
ATOM 2509 O O . VAL A 1 324 ? 13.044 -5.459 -18.737 1.00 89.00 324 VAL A O 1
ATOM 2512 N N . VAL A 1 325 ? 10.803 -5.536 -18.659 1.00 88.50 325 VAL A N 1
ATOM 2513 C CA . VAL A 1 325 ? 10.595 -4.283 -17.921 1.00 88.50 325 VAL A CA 1
ATOM 2514 C C . VAL A 1 325 ? 9.860 -4.565 -16.634 1.00 88.50 325 VAL A C 1
ATOM 2516 O O . VAL A 1 325 ? 8.900 -5.328 -16.616 1.00 88.50 325 VAL A O 1
ATOM 2519 N N . TRP A 1 326 ? 10.269 -3.894 -15.569 1.00 79.62 326 TRP A N 1
ATOM 2520 C CA . TRP A 1 326 ? 9.548 -3.869 -14.311 1.00 79.62 326 TRP A CA 1
ATOM 2521 C C . TRP A 1 326 ? 8.887 -2.501 -14.115 1.00 79.62 326 TRP A C 1
ATOM 2523 O O . TRP A 1 326 ? 9.567 -1.476 -14.091 1.00 79.62 326 TRP A O 1
ATOM 2533 N N . ASP A 1 327 ? 7.558 -2.489 -14.030 1.00 75.69 327 ASP A N 1
ATOM 2534 C CA . ASP A 1 327 ? 6.707 -1.306 -13.898 1.00 75.69 327 ASP A CA 1
ATOM 2535 C C . ASP A 1 327 ? 6.047 -1.293 -12.512 1.00 75.69 327 ASP A C 1
ATOM 2537 O O . ASP A 1 327 ? 5.131 -2.068 -12.219 1.00 75.69 327 ASP A O 1
ATOM 2541 N N . LEU A 1 328 ? 6.523 -0.396 -11.653 1.00 65.75 328 LEU A N 1
ATOM 2542 C CA . LEU A 1 328 ? 5.881 -0.027 -10.397 1.00 65.75 328 LEU A CA 1
ATOM 2543 C C . LEU A 1 328 ? 4.931 1.129 -10.694 1.00 65.75 328 LEU A C 1
ATOM 2545 O O . LEU A 1 328 ? 5.225 2.287 -10.389 1.00 65.75 328 LEU A O 1
ATOM 2549 N N . PHE A 1 329 ? 3.801 0.813 -11.328 1.00 55.22 329 PHE A N 1
ATOM 2550 C CA . PHE A 1 329 ? 2.893 1.822 -11.880 1.00 55.22 329 PHE A CA 1
ATOM 2551 C C . PHE A 1 329 ? 2.431 2.847 -10.831 1.00 55.22 329 PHE A C 1
ATOM 2553 O O . PHE A 1 329 ? 2.375 4.035 -11.131 1.00 55.22 329 PHE A O 1
ATOM 2560 N N . TRP A 1 330 ? 2.234 2.405 -9.586 1.00 54.28 330 TRP A N 1
ATOM 2561 C CA . TRP A 1 330 ? 1.848 3.235 -8.437 1.00 54.28 330 TRP A CA 1
ATOM 2562 C C . TRP A 1 330 ? 2.959 4.150 -7.895 1.00 54.28 330 TRP A C 1
ATOM 2564 O O . TRP A 1 330 ? 2.718 4.960 -7.006 1.00 54.28 330 TRP A O 1
ATOM 2574 N N . GLN A 1 331 ? 4.194 4.007 -8.377 1.00 52.34 331 GLN A N 1
ATOM 2575 C CA . GLN A 1 331 ? 5.323 4.889 -8.054 1.00 52.34 331 GLN A CA 1
ATOM 2576 C C . GLN A 1 331 ? 5.790 5.686 -9.276 1.00 52.34 331 GLN A C 1
ATOM 2578 O O . GLN A 1 331 ? 6.817 6.356 -9.204 1.00 52.34 331 GLN A O 1
ATOM 2583 N N . HIS A 1 332 ? 5.096 5.553 -10.413 1.00 68.69 332 HIS A N 1
ATOM 2584 C CA . HIS A 1 332 ? 5.533 6.044 -11.723 1.00 68.69 332 HIS A CA 1
ATOM 2585 C C . HIS A 1 332 ? 6.962 5.610 -12.103 1.00 68.69 332 HIS A C 1
ATOM 2587 O O . HIS A 1 332 ? 7.604 6.231 -12.951 1.00 68.69 332 HIS A O 1
ATOM 2593 N N . LEU A 1 333 ? 7.458 4.523 -11.504 1.00 68.56 333 LEU A N 1
ATOM 2594 C CA . LEU A 1 333 ? 8.819 4.042 -11.694 1.00 68.56 333 LEU A CA 1
ATOM 2595 C C . LEU A 1 333 ? 8.803 2.850 -12.644 1.00 68.56 333 LEU A C 1
ATOM 2597 O O . LEU A 1 333 ? 8.186 1.823 -12.366 1.00 68.56 333 LEU A O 1
ATOM 2601 N N . LYS A 1 334 ? 9.527 2.979 -13.755 1.00 84.25 334 LYS A N 1
ATOM 2602 C CA . LYS A 1 334 ? 9.780 1.887 -14.696 1.00 84.25 334 LYS A CA 1
ATOM 2603 C C . LYS A 1 334 ? 11.273 1.617 -14.751 1.00 84.25 334 LYS A C 1
ATOM 2605 O O . LYS A 1 334 ? 12.069 2.550 -14.814 1.00 84.25 334 LYS A O 1
ATOM 2610 N N . LYS A 1 335 ? 11.652 0.345 -14.737 1.00 83.44 335 LYS A N 1
ATOM 2611 C CA . LYS A 1 335 ? 13.046 -0.087 -14.823 1.00 83.44 335 LYS A CA 1
ATOM 2612 C C . LYS A 1 335 ? 13.189 -1.142 -15.910 1.00 83.44 335 LYS A C 1
ATOM 2614 O O . LYS A 1 335 ? 12.537 -2.184 -15.852 1.00 83.44 335 LYS A O 1
ATOM 2619 N N . LEU A 1 336 ? 14.049 -0.875 -16.891 1.00 87.19 336 LEU A N 1
ATOM 2620 C CA . LEU A 1 336 ? 14.470 -1.881 -17.863 1.00 87.19 336 LEU A CA 1
ATOM 2621 C C . LEU A 1 336 ? 15.378 -2.892 -17.149 1.00 87.19 336 LEU A C 1
ATOM 2623 O O . LEU A 1 336 ? 16.354 -2.504 -16.508 1.00 87.19 336 LEU A O 1
ATOM 2627 N N . ILE A 1 337 ? 15.018 -4.171 -17.206 1.00 86.06 337 ILE A N 1
ATOM 2628 C CA . ILE A 1 337 ? 15.753 -5.264 -16.558 1.00 86.06 337 ILE A CA 1
ATOM 2629 C C . ILE A 1 337 ? 16.686 -5.936 -17.560 1.00 86.06 337 ILE A C 1
ATOM 2631 O O . ILE A 1 337 ? 17.850 -6.170 -17.249 1.00 86.06 337 ILE A O 1
ATOM 2635 N N . SER A 1 338 ? 16.187 -6.228 -18.761 1.00 85.69 338 SER A N 1
ATOM 2636 C CA . SER A 1 338 ? 16.981 -6.818 -19.836 1.00 85.69 338 SER A CA 1
ATOM 2637 C C . SER A 1 338 ? 16.484 -6.375 -21.207 1.00 85.69 338 SER A C 1
ATOM 2639 O O . SER A 1 338 ? 15.306 -6.056 -21.384 1.00 85.69 338 SER A O 1
ATOM 2641 N N . PHE A 1 339 ? 17.401 -6.366 -22.171 1.00 86.44 339 PHE A N 1
ATOM 2642 C CA . PHE A 1 339 ? 17.134 -6.138 -23.586 1.00 86.44 339 PHE A CA 1
ATOM 2643 C C . PHE A 1 339 ? 18.127 -6.969 -24.403 1.00 86.44 339 PHE A C 1
ATOM 2645 O O . PHE A 1 339 ? 19.335 -6.806 -24.230 1.00 86.44 339 PHE A O 1
ATOM 2652 N N . GLN A 1 340 ? 17.638 -7.894 -25.227 1.00 84.62 340 GLN A N 1
ATOM 2653 C CA . GLN A 1 340 ? 18.467 -8.846 -25.972 1.00 84.62 340 GLN A CA 1
ATOM 2654 C C . GLN A 1 340 ? 17.911 -9.071 -27.387 1.00 84.62 340 GLN A C 1
ATOM 2656 O O . GLN A 1 340 ? 16.690 -9.107 -27.554 1.00 84.62 340 GLN A O 1
ATOM 2661 N N . PRO A 1 341 ? 18.766 -9.229 -28.414 1.00 83.75 341 PRO A N 1
ATOM 2662 C CA . PRO A 1 341 ? 18.317 -9.636 -29.742 1.00 83.75 341 PRO A CA 1
ATOM 2663 C C . PRO A 1 341 ? 17.791 -11.077 -29.707 1.00 83.75 341 PRO A C 1
ATOM 2665 O O . PRO A 1 341 ? 18.376 -11.948 -29.065 1.00 83.75 341 PRO A O 1
ATOM 2668 N N . LEU A 1 342 ? 16.684 -11.331 -30.403 1.00 78.62 342 LEU A N 1
ATOM 2669 C CA . LEU A 1 342 ? 16.153 -12.673 -30.627 1.00 78.62 342 LEU A CA 1
ATOM 2670 C C . LEU A 1 342 ? 16.722 -13.196 -31.944 1.00 78.62 342 LEU A C 1
ATOM 2672 O O . LEU A 1 342 ? 16.218 -12.860 -33.014 1.00 78.62 342 LEU A O 1
ATOM 2676 N N . SER A 1 343 ? 17.765 -14.018 -31.870 1.00 60.53 343 SER A N 1
ATOM 2677 C CA . SER A 1 343 ? 18.219 -14.807 -33.012 1.00 60.53 343 SER A CA 1
ATOM 2678 C C . SER A 1 343 ? 17.180 -15.888 -33.320 1.00 60.53 343 SER A C 1
ATOM 2680 O O . SER A 1 343 ? 16.812 -16.678 -32.449 1.00 60.53 343 SER A O 1
ATOM 2682 N N . GLU A 1 344 ? 16.681 -15.920 -34.556 1.00 50.69 344 GLU A N 1
ATOM 2683 C CA . GLU A 1 344 ? 15.878 -17.044 -35.040 1.00 50.69 344 GLU A CA 1
ATOM 2684 C C . GLU A 1 344 ? 16.800 -18.267 -35.132 1.00 50.69 344 GLU A C 1
ATOM 2686 O O . GLU A 1 344 ? 17.652 -18.363 -36.013 1.00 50.69 344 GLU A O 1
ATOM 2691 N N . VAL A 1 345 ? 16.690 -19.174 -34.158 1.00 40.06 345 VAL A N 1
ATOM 2692 C CA . VAL A 1 345 ? 17.244 -20.523 -34.288 1.00 40.06 345 VAL A CA 1
ATOM 2693 C C . VAL A 1 345 ? 16.321 -21.253 -35.259 1.00 40.06 345 VAL A C 1
ATOM 2695 O O . VAL A 1 345 ? 15.165 -21.503 -34.918 1.00 40.06 345 VAL A O 1
ATOM 2698 N N . ASN A 1 346 ? 16.824 -21.475 -36.476 1.00 31.83 346 ASN A N 1
ATOM 2699 C CA . ASN A 1 346 ? 16.168 -22.244 -37.538 1.00 31.83 346 ASN A CA 1
ATOM 2700 C C . ASN A 1 346 ? 15.765 -23.647 -37.087 1.00 31.83 346 ASN A C 1
ATOM 2702 O O . ASN A 1 346 ? 16.577 -24.290 -36.380 1.00 31.83 346 ASN A O 1
#

pLDDT: mean 73.11, std 20.02, range [28.0, 96.0]

Nearest PDB structures (foldseek):
  6hpv-assembly1_A  TM=7.199E-01  e=2.170E-02  Mus musculus
  7vpw-assembly1_A  TM=4.486E-01  e=9.587E-02  Homo sapiens
  5xbk-assembly3_B  TM=4.575E-01  e=4.443E-01  Homo sapiens
  5xah-assembly1_A  TM=3.141E-01  e=1.341E-01  Homo sapiens
  7unk-assembly1_A  TM=4.225E-01  e=8.285E-01  Homo sapiens

Solvent-accessible surface area (backbone atoms only — not comparable to full-atom values): 19892 Å² total; per-residue (Å²): 103,57,73,43,83,89,53,55,69,68,61,26,41,53,45,40,50,52,51,46,51,51,41,69,74,42,49,74,68,48,72,73,39,90,52,53,38,55,50,50,51,33,27,59,73,63,68,37,37,61,29,33,45,40,47,40,53,46,40,73,73,65,34,48,68,50,53,65,59,37,51,92,50,48,62,61,48,59,54,32,57,73,48,91,48,66,61,34,23,52,25,28,48,55,28,51,41,52,46,40,24,41,32,37,68,69,53,52,49,51,42,59,74,64,43,42,68,59,56,38,49,51,50,25,50,54,51,56,54,51,50,58,50,52,55,53,52,52,68,72,60,77,72,84,79,91,81,90,78,95,69,86,81,66,74,89,59,84,40,74,50,44,61,60,52,40,55,49,26,42,63,69,22,76,48,48,54,77,67,53,32,52,51,51,51,52,51,52,54,49,53,53,48,52,62,50,47,57,55,48,51,60,56,63,71,56,83,62,84,94,73,88,63,74,62,60,59,48,51,51,45,65,66,40,54,83,58,51,80,77,72,78,70,91,87,68,86,78,78,62,90,65,49,79,37,76,52,89,61,70,82,36,68,67,55,49,51,52,53,51,48,51,47,54,53,50,44,60,60,33,72,79,41,98,81,58,79,54,60,40,84,72,49,75,77,49,41,30,40,25,64,63,101,36,40,35,38,41,36,34,33,30,32,32,53,57,82,51,71,79,45,97,85,57,90,69,74,63,47,44,30,41,33,34,34,40,34,32,70,94,71,76,43,72,44,81,74,47,76,46,78,54,77,84,81,128

Organism: Prunus dulcis (NCBI:txid3755)

Mean predicted aligned error: 17.46 Å

InterPro domains:
  IPR000010 Cystatin domain [PF16845] (247-341)
  IPR000010 Cystatin domain [SM00043] (239-342)
  IPR000010 Cystatin domain [cd00042] (242-341)
  IPR016024 Armadillo-type fold [SSF48371] (10-123)
  IPR046350 Cystatin superfamily [SSF54403] (238-341)

Foldseek 3Di:
DLLDPVDDLVVNLVVLVVVLVVCVVPVVVVLPDPCLLVSLVSLLVSLDLSSLLSNLSSCVRNFQVNCVSCLVSLLSLLCQCVPPDPSSVLSSLSSLLSCLQRPALSSLVVCVVSVSLLSLLVLLVVLLVVVVVVVVVVVVPPDDDDDDDDDDPPPSRSSVCSLVSSLLSNLQHDRYDNVSNVVVNVVSVVSLVVSLVVVVVVVVVPPDPDDDDVSVVVSSCSSCVVVCVVPDDDDDDDDDQQDWAWDPCCVPPVNVVVVVVQLVVVQVVCVVPPPDFRKDFPGWPTWTWHDHLAIKIWTKTFIFGPVVVPDPPDPTHTWIKIWIKGGNPSVRDIDTPDIGTDDPPD

Radius of gyration: 24.11 Å; Cα contacts (8 Å, |Δi|>4): 397; chains: 1; bounding box: 71×53×70 Å

Secondary structure (DSSP, 8-state):
-TT-TTS-HHHHHHHHHHHHHHHHH-HHHHHTSTTHHHHHHHHHHH--HHHHHHHHHHHHHH-HHHHHHTGGGHHHHHHGGG-S-HHHHHHHHHHHHHHHHH--HHHHHHHHHTTHHHHHHHHHHHHHHHHHHHHHHHHH--SS-----------S-TTTTHHHHHHHHHHH-SSS-HHHHHHHHHHHHHHHHHHHHHHHHHHHHS-------HHHHHHHHHHHHHHHTTS--SS--PPPTTS-EE-S-TT-HHHHHHHHHHHHHHHHHHTTSTTSPPEEEEEEEEEEEEEESEEEEEEEEEEEEGGGTS-TTS--PPEEEEEEEEEEGGGTEEEEEEEEE-----

Sequence (346 aa):
MVCDSKFLKWVRDQAALAVLGLVKFNKDVFVGLALMGLIGRALIQMGSSCSIQVLTGLFKIIRTPLVDDINGEIPRIINLLGSKDLSTKVAAMNCILEIAFLGREEVISLMFEEDLIKKLMDAQRLEVCLQSNEDKMKVFVRRREKEPKMEESVEKFPFSRCVASFAVQVEVGEALEQSEKRAFKLEILKRVREAAMVVAEVMWVNKSPVTKRPHCLLVLLALVLPLASAASSTGQQGTPIGSWQPIKNISNPKVKEVAKFVVSEYNKQAQGKSSDPKLVLDSVVRGELQVVHGLKYKLVLSAKNELSVSNPTSTATSDKYEAVVWDLFWQHLKKLISFQPLSEVN